Protein AF-00000000669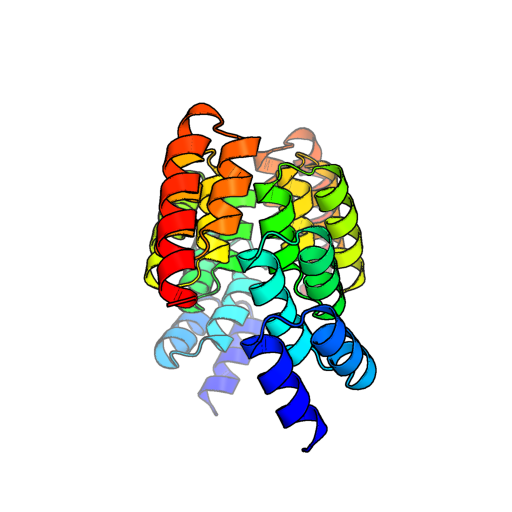86187 (afdb_homodimer)

Foldseek 3Di:
DVLVVQLVVCLVVVVLVSNVVSCVVVLDLVSLCSSLVSCVVVPVLVSNLVSCVSSVVLVVQCVSCVVVVPLVSLQVSLVVCVVVVVLVSNLVSCVVNVVQVVNLVSCVVNVNLVVSLVSCVVPPVVCNVVSVVVVVVVVVVVVD/DVLVVQLVVCLVVVVLVSNVVSCVVVLDLVSLCSSLVSCVVVPVLVSNLVSCVSNVVLVVQCVSCVVVVPLVSLCVSLVVCVVVVVLVSNLVSCVVNVVQVVNLVSCVVNVNLVVSLVSCVVPPVVCNVVSVVVVVVVVVVVVD

pLDDT: mean 92.49, std 7.41, range [50.0, 98.19]

Structure (mmCIF, N/CA/C/O backbone):
data_AF-0000000066986187-model_v1
#
loop_
_entity.id
_entity.type
_entity.pdbx_description
1 polymer 'Os06g0143900 protein'
#
loop_
_atom_site.group_PDB
_atom_site.id
_atom_site.type_symbol
_atom_site.label_atom_id
_atom_site.label_alt_id
_atom_site.label_comp_id
_atom_site.label_asym_id
_atom_site.label_entity_id
_atom_site.label_seq_id
_atom_site.pdbx_PDB_ins_code
_atom_site.Cartn_x
_atom_site.Cartn_y
_atom_site.Cartn_z
_atom_site.occupancy
_atom_site.B_iso_or_equiv
_atom_site.auth_seq_id
_atom_site.auth_comp_id
_atom_site.auth_asym_id
_atom_site.auth_atom_id
_atom_site.pdbx_PDB_model_num
ATOM 1 N N . THR A 1 1 ? -25.062 11.898 17.797 1 77.19 1 THR A N 1
ATOM 2 C CA . THR A 1 1 ? -25.25 11.898 19.25 1 77.19 1 THR A CA 1
ATOM 3 C C . THR A 1 1 ? -24.531 13.094 19.875 1 77.19 1 THR A C 1
ATOM 5 O O . THR A 1 1 ? -23.812 13.82 19.203 1 77.19 1 THR A O 1
ATOM 8 N N . ASP A 1 2 ? -24.875 13.328 21.094 1 87.06 2 ASP A N 1
ATOM 9 C CA . ASP A 1 2 ? -24.188 14.383 21.828 1 87.06 2 ASP A CA 1
ATOM 10 C C . ASP A 1 2 ? -22.672 14.195 21.75 1 87.06 2 ASP A C 1
ATOM 12 O O . ASP A 1 2 ? -21.938 15.156 21.547 1 87.06 2 ASP A O 1
ATOM 16 N N . ALA A 1 3 ? -22.266 12.969 21.812 1 86.69 3 ALA A N 1
ATOM 17 C CA . ALA A 1 3 ? -20.828 12.68 21.766 1 86.69 3 ALA A CA 1
ATOM 18 C C . ALA A 1 3 ? -20.25 13.008 20.391 1 86.69 3 ALA A C 1
ATOM 20 O O . ALA A 1 3 ? -19.125 13.5 20.281 1 86.69 3 ALA A O 1
ATOM 21 N N . ASP A 1 4 ? -20.953 12.734 19.344 1 91.44 4 ASP A N 1
ATOM 22 C CA . ASP A 1 4 ? -20.516 13.047 17.984 1 91.44 4 ASP A CA 1
ATOM 23 C C . ASP A 1 4 ? -20.344 14.547 17.797 1 91.44 4 ASP A C 1
ATOM 25 O O . ASP A 1 4 ? -19.359 14.984 17.172 1 91.44 4 ASP A O 1
ATOM 29 N N . TYR A 1 5 ? -21.359 15.125 18.312 1 92.81 5 TYR A N 1
ATOM 30 C CA . TYR A 1 5 ? -21.297 16.578 18.203 1 92.81 5 TYR A CA 1
ATOM 31 C C . TYR A 1 5 ? -20.125 17.125 19 1 92.81 5 TYR A C 1
ATOM 33 O O . TYR A 1 5 ? -19.406 18 18.516 1 92.81 5 TYR A O 1
ATOM 41 N N . ARG A 1 6 ? -19.953 16.75 20.188 1 94.06 6 ARG A N 1
ATOM 42 C CA . ARG A 1 6 ? -18.844 17.172 21.016 1 94.06 6 ARG A CA 1
ATOM 43 C C . ARG A 1 6 ? -17.5 16.891 20.344 1 94.06 6 ARG A C 1
ATOM 45 O O . ARG A 1 6 ? -16.578 17.688 20.438 1 94.06 6 ARG A O 1
ATOM 52 N N . PHE A 1 7 ? -17.406 15.766 19.688 1 96.56 7 PHE A N 1
ATOM 53 C CA . PHE A 1 7 ? -16.188 15.398 18.969 1 96.56 7 PHE A CA 1
ATOM 54 C C . PHE A 1 7 ? -15.906 16.375 17.844 1 96.56 7 PHE A C 1
ATOM 56 O O . PHE A 1 7 ? -14.789 16.891 17.734 1 96.56 7 PHE A O 1
ATOM 63 N N . ASP A 1 8 ? -16.906 16.578 17.125 1 94.06 8 ASP A N 1
ATOM 64 C CA . ASP A 1 8 ? -16.75 17.453 15.969 1 94.06 8 ASP A CA 1
ATOM 65 C C . ASP A 1 8 ? -16.328 18.859 16.406 1 94.06 8 ASP A C 1
ATOM 67 O O . ASP A 1 8 ? -15.484 19.484 15.766 1 94.06 8 ASP A O 1
ATOM 71 N N . LEU A 1 9 ? -16.969 19.312 17.453 1 93.94 9 LEU A N 1
ATOM 72 C CA . LEU A 1 9 ? -16.641 20.641 18 1 93.94 9 LEU A CA 1
ATOM 73 C C . LEU A 1 9 ? -15.203 20.672 18.5 1 93.94 9 LEU A C 1
ATOM 75 O O . LEU A 1 9 ? -14.477 21.641 18.266 1 93.94 9 LEU A O 1
ATOM 79 N N . ALA A 1 10 ? -14.773 19.688 19.219 1 95.25 10 ALA A N 1
ATOM 80 C CA . ALA A 1 10 ? -13.414 19.609 19.734 1 95.25 10 ALA A CA 1
ATOM 81 C C . ALA A 1 10 ? -12.391 19.625 18.609 1 95.25 10 ALA A C 1
ATOM 83 O O . ALA A 1 10 ? -11.375 20.312 18.688 1 95.25 10 ALA A O 1
ATOM 84 N N . VAL A 1 11 ? -12.648 18.875 17.531 1 93 11 VAL A N 1
ATOM 85 C CA . VAL A 1 11 ? -11.773 18.812 1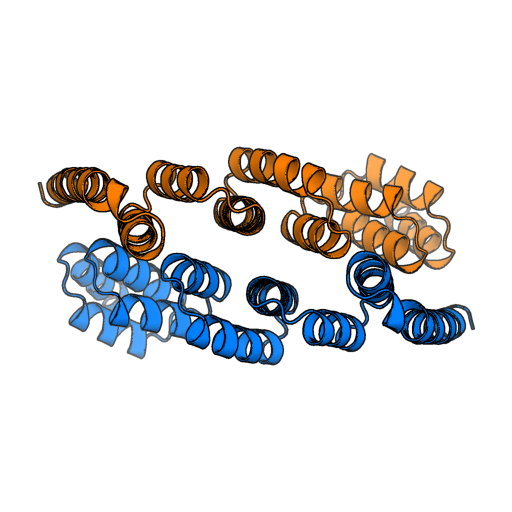6.375 1 93 11 VAL A CA 1
ATOM 86 C C . VAL A 1 11 ? -11.695 20.188 15.703 1 93 11 VAL A C 1
ATOM 88 O O . VAL A 1 11 ? -10.609 20.656 15.367 1 93 11 VAL A O 1
ATOM 91 N N . GLN A 1 12 ? -12.805 20.828 15.602 1 90.88 12 GLN A N 1
ATOM 92 C CA . GLN A 1 12 ? -12.875 22.141 14.961 1 90.88 12 GLN A CA 1
ATOM 93 C C . GLN A 1 12 ? -12.094 23.188 15.758 1 90.88 12 GLN A C 1
ATOM 95 O O . GLN A 1 12 ? -11.477 24.078 15.172 1 90.88 12 GLN A O 1
ATOM 100 N N . LEU A 1 13 ? -12.125 23.109 17.094 1 91.62 13 LEU A N 1
ATOM 101 C CA . LEU A 1 13 ? -11.477 24.078 17.969 1 91.62 13 LEU A CA 1
ATOM 102 C C . LEU A 1 13 ? -10.023 23.688 18.234 1 91.62 13 LEU A C 1
ATOM 104 O O . LEU A 1 13 ? -9.305 24.406 18.922 1 91.62 13 LEU A O 1
ATOM 108 N N . GLY A 1 14 ? -9.625 22.609 17.734 1 90.75 14 GLY A N 1
ATOM 109 C CA . GLY A 1 14 ? -8.25 22.156 17.906 1 90.75 14 GLY A CA 1
ATOM 110 C C . GLY A 1 14 ? -7.977 21.594 19.297 1 90.75 14 GLY A C 1
ATOM 111 O O . GLY A 1 14 ? -6.832 21.609 19.75 1 90.75 14 GLY A O 1
ATOM 112 N N . LYS A 1 15 ? -9.016 21.219 19.969 1 93.94 15 LYS A N 1
ATOM 113 C CA . LYS A 1 15 ? -8.867 20.625 21.281 1 93.94 15 LYS A CA 1
ATOM 114 C C . LYS A 1 15 ? -8.578 19.125 21.172 1 93.94 15 LYS A C 1
ATOM 116 O O . LYS A 1 15 ? -9.453 18.297 21.438 1 93.94 15 LYS A O 1
ATOM 121 N N . LEU A 1 16 ? -7.379 18.734 20.922 1 95.06 16 LEU A N 1
ATOM 122 C CA . LEU A 1 16 ? -6.957 17.391 20.547 1 95.06 16 LEU A CA 1
ATOM 123 C C . LEU A 1 16 ? -7.188 16.406 21.688 1 95.06 16 LEU A C 1
ATOM 125 O O . LEU A 1 16 ? -7.691 15.305 21.469 1 95.06 16 LEU A O 1
ATOM 129 N N . GLU A 1 17 ? -6.895 16.828 22.906 1 95.56 17 GLU A N 1
ATOM 130 C CA . GLU A 1 17 ? -7.027 15.922 24.031 1 95.56 17 GLU A CA 1
ATOM 131 C C . GLU A 1 17 ? -8.492 15.602 24.312 1 95.56 17 GLU A C 1
ATOM 133 O O . GLU A 1 17 ? -8.82 14.469 24.672 1 95.56 17 GLU A O 1
ATOM 138 N N . VAL A 1 18 ? -9.297 16.562 24.188 1 95.75 18 VAL A N 1
ATOM 139 C CA . VAL A 1 18 ? -10.727 16.344 24.375 1 95.75 18 VAL A CA 1
ATOM 140 C C . VAL A 1 18 ? -11.242 15.391 23.297 1 95.75 18 VAL A C 1
ATOM 142 O O . VAL A 1 18 ? -11.977 14.438 23.594 1 95.75 18 VAL A O 1
ATOM 145 N N . ALA A 1 19 ? -10.883 15.641 22.062 1 96.5 19 ALA A N 1
ATOM 146 C CA . ALA A 1 19 ? -11.281 14.781 20.953 1 96.5 19 ALA A CA 1
ATOM 147 C C . ALA A 1 19 ? -10.781 13.359 21.141 1 96.5 19 ALA A C 1
ATOM 149 O O . ALA A 1 19 ? -11.5 12.391 20.875 1 96.5 19 ALA A O 1
ATOM 150 N N . LYS A 1 20 ? -9.555 13.25 21.609 1 96.38 20 LYS A N 1
ATOM 151 C CA . LYS A 1 20 ? -8.969 11.938 21.859 1 96.38 20 LYS A CA 1
ATOM 152 C C . LYS A 1 20 ? -9.781 11.164 22.891 1 96.38 20 LYS A C 1
ATOM 154 O O . LYS A 1 20 ? -10.047 9.969 22.703 1 96.38 20 LYS A O 1
ATOM 159 N N . ALA A 1 21 ? -10.125 11.781 23.953 1 95.88 21 ALA A N 1
ATOM 160 C CA . ALA A 1 21 ? -10.914 11.125 25 1 95.88 21 ALA A CA 1
ATOM 161 C C . ALA A 1 21 ? -12.234 10.602 24.453 1 95.88 21 ALA A C 1
ATOM 163 O O . ALA A 1 21 ? -12.672 9.5 24.797 1 95.88 21 ALA A O 1
ATOM 164 N N . ILE A 1 22 ? -12.867 11.336 23.625 1 95.75 22 ILE A N 1
ATOM 165 C CA . ILE A 1 22 ? -14.133 10.938 23.031 1 95.75 22 ILE A CA 1
ATOM 166 C C . ILE A 1 22 ? -13.914 9.766 22.078 1 95.75 22 ILE A C 1
ATOM 168 O O . ILE A 1 22 ? -14.703 8.812 22.078 1 95.75 22 ILE A O 1
ATOM 172 N N . ALA A 1 23 ? -12.859 9.844 21.234 1 95.56 23 ALA A N 1
ATOM 173 C CA . ALA A 1 23 ? -12.539 8.758 20.312 1 95.56 23 ALA A CA 1
ATOM 174 C C . ALA A 1 23 ? -12.273 7.457 21.062 1 95.56 23 ALA A C 1
ATOM 176 O O . ALA A 1 23 ? -12.711 6.383 20.641 1 95.56 23 ALA A O 1
ATOM 177 N N . MET A 1 24 ? -11.555 7.555 22.156 1 95.25 24 MET A N 1
ATOM 178 C CA . MET A 1 24 ? -11.234 6.398 22.984 1 95.25 24 MET A CA 1
ATOM 179 C C . MET A 1 24 ? -12.5 5.742 23.531 1 95.25 24 MET A C 1
ATOM 181 O O . MET A 1 24 ? -12.625 4.516 23.516 1 95.25 24 MET A O 1
ATOM 185 N N . GLU A 1 25 ? -13.406 6.539 23.922 1 94.19 25 GLU A N 1
ATOM 186 C CA . GLU A 1 25 ? -14.664 6.031 24.453 1 94.19 25 GLU A CA 1
ATOM 187 C C . GLU A 1 25 ? -15.531 5.43 23.359 1 94.19 25 GLU A C 1
ATOM 189 O O . GLU A 1 25 ? -16.203 4.418 23.578 1 94.19 25 GLU A O 1
ATOM 194 N N . ALA A 1 26 ? -15.531 6.066 22.266 1 93.5 26 ALA A N 1
ATOM 195 C CA . ALA A 1 26 ? -16.391 5.652 21.172 1 93.5 26 ALA A CA 1
ATOM 196 C C . ALA A 1 26 ? -15.828 4.418 20.469 1 93.5 26 ALA A C 1
ATOM 198 O O . ALA A 1 26 ? -16.547 3.729 19.734 1 93.5 26 ALA A O 1
ATOM 199 N N . GLN A 1 27 ? -14.586 4.176 20.641 1 91.06 27 GLN A N 1
ATOM 200 C CA . GLN A 1 27 ? -13.891 3.1 19.953 1 91.06 27 GLN A CA 1
ATOM 201 C C . GLN A 1 27 ? -14.195 3.125 18.453 1 91.06 27 GLN A C 1
ATOM 203 O O . GLN A 1 27 ? -14.523 2.094 17.859 1 91.06 27 GLN A O 1
ATOM 208 N N . SER A 1 28 ? -14.266 4.289 17.875 1 92.19 28 SER A N 1
ATOM 209 C CA . SER A 1 28 ? -14.617 4.508 16.484 1 92.19 28 SER A CA 1
ATOM 210 C C . SER A 1 28 ? -13.375 4.684 15.625 1 92.19 28 SER A C 1
ATOM 212 O O . SER A 1 28 ? -12.602 5.629 15.82 1 92.19 28 SER A O 1
ATOM 214 N N . GLU A 1 29 ? -13.164 3.885 14.688 1 93.06 29 GLU A N 1
ATOM 215 C CA . GLU A 1 29 ? -12.039 4.004 13.766 1 93.06 29 GLU A CA 1
ATOM 216 C C . GLU A 1 29 ? -12.102 5.309 12.984 1 93.06 29 GLU A C 1
ATOM 218 O O . GLU A 1 29 ? -11.078 5.941 12.727 1 93.06 29 GLU A O 1
ATOM 223 N N . SER A 1 30 ? -13.328 5.664 12.672 1 93.88 30 SER A N 1
ATOM 224 C CA . SER A 1 30 ? -13.508 6.887 11.891 1 93.88 30 SER A CA 1
ATOM 225 C C . SER A 1 30 ? -13.07 8.109 12.688 1 93.88 30 SER A C 1
ATOM 227 O O . SER A 1 30 ? -12.453 9.023 12.133 1 93.88 30 SER A O 1
ATOM 229 N N . LYS A 1 31 ? -13.398 8.211 13.922 1 95.62 31 LYS A N 1
ATOM 230 C CA . LYS A 1 31 ? -13 9.344 14.758 1 95.62 31 LYS A CA 1
ATOM 231 C C . LYS A 1 31 ? -11.492 9.383 14.945 1 95.62 31 LYS A C 1
ATOM 233 O O . LYS A 1 31 ? -10.883 10.461 14.922 1 95.62 31 LYS A O 1
ATOM 238 N N . TRP A 1 32 ? -10.93 8.234 15.055 1 96.38 32 TRP A N 1
ATOM 239 C CA . TRP A 1 32 ? -9.477 8.156 15.18 1 96.38 32 TRP A CA 1
ATOM 240 C C . TRP A 1 32 ? -8.797 8.648 13.906 1 96.38 32 TRP A C 1
ATOM 242 O O . TRP A 1 32 ? -7.762 9.32 13.969 1 96.38 32 TRP A O 1
ATOM 252 N N . LYS A 1 33 ? -9.375 8.336 12.836 1 94.25 33 LYS A N 1
ATOM 253 C CA . LYS A 1 33 ? -8.836 8.797 11.562 1 94.25 33 LYS A CA 1
ATOM 254 C C . LYS A 1 33 ? -8.883 10.32 11.469 1 94.25 33 LYS A C 1
ATOM 256 O O . LYS A 1 33 ? -7.891 10.953 11.102 1 94.25 33 LYS A O 1
ATOM 261 N N . GLN A 1 34 ? -10.008 10.852 11.781 1 94 34 GLN A N 1
ATOM 262 C CA . GLN A 1 34 ? -10.18 12.297 11.742 1 94 34 GLN A CA 1
ATOM 263 C C . GLN A 1 34 ? -9.211 12.992 12.703 1 94 34 GLN A C 1
ATOM 265 O O . GLN A 1 34 ? -8.578 13.984 12.344 1 94 34 GLN A O 1
ATOM 270 N N . LEU A 1 35 ? -9.125 12.484 13.875 1 95.94 35 LEU A N 1
ATOM 271 C CA . LEU A 1 35 ? -8.203 13.023 14.875 1 95.94 35 LEU A CA 1
ATOM 272 C C . LEU A 1 35 ? -6.762 12.938 14.391 1 95.94 35 LEU A C 1
ATOM 274 O O . LEU A 1 35 ? -5.973 13.859 14.609 1 95.94 35 LEU A O 1
ATOM 278 N N . GLY A 1 36 ? -6.43 11.859 13.781 1 95.31 36 GLY A N 1
ATOM 279 C CA . GLY A 1 36 ? -5.09 11.672 13.25 1 95.31 36 GLY A CA 1
ATOM 280 C C . GLY A 1 36 ? -4.719 12.703 12.195 1 95.31 36 GLY A C 1
ATOM 281 O O . GLY A 1 36 ? -3.6 13.227 12.203 1 95.31 36 GLY A O 1
ATOM 282 N N . GLU A 1 37 ? -5.66 12.938 11.336 1 91.12 37 GLU A N 1
ATOM 283 C CA . GLU A 1 37 ? -5.434 13.953 10.312 1 91.12 37 GLU A CA 1
ATOM 284 C C . GLU A 1 37 ? -5.172 15.32 10.945 1 91.12 37 GLU A C 1
ATOM 286 O O . GLU A 1 37 ? -4.262 16.031 10.523 1 91.12 37 GLU A O 1
ATOM 291 N N . LEU A 1 38 ? -5.945 15.68 11.938 1 91.19 38 LEU A N 1
ATOM 292 C CA . LEU A 1 38 ? -5.766 16.953 12.633 1 91.19 38 LEU A CA 1
ATOM 293 C C . LEU A 1 38 ? -4.426 16.984 13.359 1 91.19 38 LEU A C 1
ATOM 295 O O . LEU A 1 38 ? -3.721 18 13.32 1 91.19 38 LEU A O 1
ATOM 299 N N . ALA A 1 39 ? -4.152 15.914 14.023 1 94.88 39 ALA A N 1
ATOM 300 C CA . ALA A 1 39 ? -2.879 15.82 14.734 1 94.88 39 ALA A CA 1
ATOM 301 C C . ALA A 1 39 ? -1.704 16 13.781 1 94.88 39 ALA A C 1
ATOM 303 O O . ALA A 1 39 ? -0.762 16.75 14.086 1 94.88 39 ALA A O 1
ATOM 304 N N . MET A 1 40 ? -1.778 15.414 12.641 1 91.62 40 MET A N 1
ATOM 305 C CA . MET A 1 40 ? -0.737 15.555 11.625 1 91.62 40 MET A CA 1
ATOM 306 C C . MET A 1 40 ? -0.635 17 11.156 1 91.62 40 MET A C 1
ATOM 308 O O . MET A 1 40 ? 0.466 17.547 11.031 1 91.62 40 MET A O 1
ATOM 312 N N . SER A 1 41 ? -1.763 17.594 10.93 1 87.62 41 SER A N 1
ATOM 313 C CA . SER A 1 41 ? -1.799 18.953 10.406 1 87.62 41 SER A CA 1
ATOM 314 C C . SER A 1 41 ? -1.242 19.953 11.414 1 87.62 41 SER A C 1
ATOM 316 O O . SER A 1 41 ? -0.733 21.016 11.031 1 87.62 41 SER A O 1
ATOM 318 N N . THR A 1 42 ? -1.294 19.641 12.664 1 86.75 42 THR A N 1
ATOM 319 C CA . THR A 1 42 ? -0.829 20.562 13.703 1 86.75 42 THR A CA 1
ATOM 320 C C . THR A 1 42 ? 0.561 20.156 14.195 1 86.75 42 THR A C 1
ATOM 322 O O . THR A 1 42 ? 1.066 20.719 15.172 1 86.75 42 THR A O 1
ATOM 325 N N . GLY A 1 43 ? 1.077 19.109 13.57 1 85.94 43 GLY A N 1
ATOM 326 C CA . GLY A 1 43 ? 2.455 18.734 13.852 1 85.94 43 GLY A CA 1
ATOM 327 C C . GLY A 1 43 ? 2.598 17.875 15.086 1 85.94 43 GLY A C 1
ATOM 328 O O . GLY A 1 43 ? 3.705 17.703 15.602 1 85.94 43 GLY A O 1
ATOM 329 N N . LYS A 1 44 ? 1.524 17.406 15.594 1 92.69 44 LYS A N 1
ATOM 330 C CA . LYS A 1 44 ? 1.572 16.516 16.75 1 92.69 44 LYS A CA 1
ATOM 331 C C . LYS A 1 44 ? 1.806 15.07 16.312 1 92.69 44 LYS A C 1
ATOM 333 O O . LYS A 1 44 ? 0.881 14.25 16.328 1 92.69 44 LYS A O 1
ATOM 338 N N . LEU A 1 45 ? 3.008 14.719 16.125 1 93.19 45 LEU A N 1
ATOM 339 C CA . LEU A 1 45 ? 3.398 13.469 15.477 1 93.19 45 LEU A CA 1
ATOM 340 C C . LEU A 1 45 ? 3.066 12.273 16.359 1 93.19 45 LEU A C 1
ATOM 342 O O . LEU A 1 45 ? 2.551 11.266 15.883 1 93.19 45 LEU A O 1
ATOM 346 N N . ASP A 1 46 ? 3.396 12.375 17.609 1 95.12 46 ASP A N 1
ATOM 347 C CA . ASP A 1 46 ? 3.117 11.281 18.531 1 95.12 46 ASP A CA 1
ATOM 348 C C . ASP A 1 46 ? 1.626 10.953 18.562 1 95.12 46 ASP A C 1
ATOM 350 O O . ASP A 1 46 ? 1.239 9.789 18.516 1 95.12 46 ASP A O 1
ATOM 354 N N . MET A 1 47 ? 0.846 11.961 18.625 1 95.94 47 MET A N 1
ATOM 355 C CA . MET A 1 47 ? -0.601 11.766 18.625 1 95.94 47 MET A CA 1
ATOM 356 C C . MET A 1 47 ? -1.076 11.219 17.281 1 95.94 47 MET A C 1
ATOM 358 O O . MET A 1 47 ? -1.951 10.352 17.234 1 95.94 47 MET A O 1
ATOM 362 N N . ALA A 1 48 ? -0.56 11.742 16.203 1 96.44 48 ALA A N 1
ATOM 363 C CA . ALA A 1 48 ? -0.914 11.258 14.867 1 96.44 48 ALA A CA 1
ATOM 364 C C . ALA A 1 48 ? -0.634 9.766 14.742 1 96.44 48 ALA A C 1
ATOM 366 O O . ALA A 1 48 ? -1.48 9.008 14.258 1 96.44 48 ALA A O 1
ATOM 367 N N . GLU A 1 49 ? 0.538 9.359 15.148 1 96.69 49 GLU A N 1
ATOM 368 C CA . GLU A 1 49 ? 0.898 7.945 15.117 1 96.69 49 GLU A CA 1
ATOM 369 C C . GLU A 1 49 ? -0.081 7.105 15.938 1 96.69 49 GLU A C 1
ATOM 371 O O . GLU A 1 49 ? -0.555 6.066 15.469 1 96.69 49 GLU A O 1
ATOM 376 N N . GLU A 1 50 ? -0.385 7.52 17.109 1 96.62 50 GLU A N 1
ATOM 377 C CA . GLU A 1 50 ? -1.341 6.828 17.969 1 96.62 50 GLU A CA 1
ATOM 378 C C . GLU A 1 50 ? -2.701 6.699 17.297 1 96.62 50 GLU A C 1
ATOM 380 O O . GLU A 1 50 ? -3.34 5.645 17.375 1 96.62 50 GLU A O 1
ATOM 385 N N . CYS A 1 51 ? -3.135 7.762 16.734 1 97.38 51 CYS A N 1
ATOM 386 C CA . CYS A 1 51 ? -4.422 7.766 16.047 1 97.38 51 CYS A CA 1
ATOM 387 C C . CYS A 1 51 ? -4.43 6.758 14.898 1 97.38 51 CYS A C 1
ATOM 389 O O . CYS A 1 51 ? -5.41 6.035 14.711 1 97.38 51 CYS A O 1
ATOM 391 N N . LEU A 1 52 ? -3.318 6.688 14.125 1 96.19 52 LEU A N 1
ATOM 392 C CA . LEU A 1 52 ? -3.238 5.746 13.016 1 96.19 52 LEU A CA 1
ATOM 393 C C . LEU A 1 52 ? -3.271 4.309 13.516 1 96.19 52 LEU A C 1
ATOM 395 O O . LEU A 1 52 ? -3.928 3.451 12.914 1 96.19 52 LEU A O 1
ATOM 399 N N . VAL A 1 53 ? -2.592 4.047 14.594 1 95.44 53 VAL A N 1
ATOM 400 C CA . VAL A 1 53 ? -2.58 2.719 15.203 1 95.44 53 VAL A CA 1
ATOM 401 C C . VAL A 1 53 ? -3.994 2.332 15.625 1 95.44 53 VAL A C 1
ATOM 403 O O . VAL A 1 53 ? -4.473 1.242 15.297 1 95.44 53 VAL A O 1
ATOM 406 N N . GLN A 1 54 ? -4.727 3.205 16.297 1 95.38 54 GLN A N 1
ATOM 407 C CA . GLN A 1 54 ? -6.066 2.93 16.797 1 95.38 54 GLN A CA 1
ATOM 408 C C . GLN A 1 54 ? -7.066 2.801 15.641 1 95.38 54 GLN A C 1
ATOM 410 O O . GLN A 1 54 ? -8.031 2.035 15.734 1 95.38 54 GLN A O 1
ATOM 415 N N . ALA A 1 55 ? -6.77 3.5 14.602 1 95.25 55 ALA A N 1
ATOM 416 C CA . ALA A 1 55 ? -7.633 3.447 13.43 1 95.25 55 ALA A CA 1
ATOM 417 C C . ALA A 1 55 ? -7.297 2.244 12.555 1 95.25 55 ALA A C 1
ATOM 419 O O . ALA A 1 55 ? -7.906 2.041 11.5 1 95.25 55 ALA A O 1
ATOM 420 N N . LYS A 1 56 ? -6.223 1.493 12.82 1 93.56 56 LYS A N 1
ATOM 421 C CA . LYS A 1 56 ? -5.734 0.347 12.055 1 93.56 56 LYS A CA 1
ATOM 422 C C . LYS A 1 56 ? -5.406 0.744 10.617 1 93.56 56 LYS A C 1
ATOM 424 O O . LYS A 1 56 ? -5.652 -0.025 9.688 1 93.56 56 LYS A O 1
ATOM 429 N N . ASP A 1 57 ? -5 1.913 10.5 1 93.88 57 ASP A N 1
ATOM 430 C CA . ASP A 1 57 ? -4.59 2.398 9.18 1 93.88 57 ASP A CA 1
ATOM 431 C C . ASP A 1 57 ? -3.129 2.057 8.898 1 93.88 57 ASP A C 1
ATOM 433 O O . ASP A 1 57 ? -2.262 2.932 8.945 1 93.88 57 ASP A O 1
ATOM 437 N N . LEU A 1 58 ? -2.885 0.898 8.469 1 95.25 58 LEU A N 1
ATOM 438 C CA . LEU A 1 58 ? -1.531 0.387 8.281 1 95.25 58 LEU A CA 1
ATOM 439 C C . LEU A 1 58 ? -0.845 1.081 7.109 1 95.25 58 LEU A C 1
ATOM 441 O O . LEU A 1 58 ? 0.362 1.327 7.148 1 95.25 58 LEU A O 1
ATOM 445 N N . SER A 1 59 ? -1.628 1.383 6.121 1 93.25 59 SER A N 1
ATOM 446 C CA . SER A 1 59 ? -1.062 2.109 4.992 1 93.25 59 SER A CA 1
ATOM 447 C C . SER A 1 59 ? -0.617 3.51 5.402 1 93.25 59 SER A C 1
ATOM 449 O O . SER A 1 59 ? 0.429 3.99 4.961 1 93.25 59 SER A O 1
ATOM 451 N N . GLY A 1 60 ? -1.451 4.133 6.219 1 93.12 60 GLY A N 1
ATOM 452 C CA . GLY A 1 60 ? -1.082 5.434 6.758 1 93.12 60 GLY A CA 1
ATOM 453 C C . GLY A 1 60 ? 0.18 5.395 7.598 1 93.12 60 GLY A C 1
ATOM 454 O O . GLY A 1 60 ? 1.021 6.293 7.504 1 93.12 60 GLY A O 1
ATOM 455 N N . LEU A 1 61 ? 0.287 4.398 8.406 1 96.19 61 LEU A N 1
ATOM 456 C CA . LEU A 1 61 ? 1.48 4.219 9.227 1 96.19 61 LEU A CA 1
ATOM 457 C C . LEU A 1 61 ? 2.717 4.027 8.352 1 96.19 61 LEU A C 1
ATOM 459 O O . LEU A 1 61 ? 3.775 4.594 8.633 1 96.19 61 LEU A O 1
ATOM 463 N N . LEU A 1 62 ? 2.555 3.232 7.324 1 95.94 62 LEU A N 1
ATOM 464 C CA . LEU A 1 62 ? 3.678 3.018 6.418 1 95.94 62 LEU A CA 1
ATOM 465 C C . LEU A 1 62 ? 4.133 4.332 5.793 1 95.94 62 LEU A C 1
ATOM 467 O O . LEU A 1 62 ? 5.328 4.617 5.738 1 95.94 62 LEU A O 1
ATOM 471 N N . LEU A 1 63 ? 3.131 5.137 5.418 1 93.69 63 LEU A N 1
ATOM 472 C CA . LEU A 1 63 ? 3.453 6.445 4.855 1 93.69 63 LEU A CA 1
ATOM 473 C C . LEU A 1 63 ? 4.184 7.309 5.879 1 93.69 63 LEU A C 1
ATOM 475 O O . LEU A 1 63 ? 5.191 7.941 5.559 1 93.69 63 LEU A O 1
ATOM 479 N N . LEU A 1 64 ? 3.771 7.328 7.059 1 94.56 64 LEU A N 1
ATOM 480 C CA . LEU A 1 64 ? 4.363 8.133 8.125 1 94.56 64 LEU A CA 1
ATOM 481 C C . LEU A 1 64 ? 5.797 7.695 8.406 1 94.56 64 LEU A C 1
ATOM 483 O O . LEU A 1 64 ? 6.715 8.516 8.375 1 94.56 64 LEU A O 1
ATOM 487 N N . TYR A 1 65 ? 5.973 6.457 8.594 1 96.75 65 TYR A N 1
ATOM 488 C CA . TYR A 1 65 ? 7.293 5.953 8.945 1 96.75 65 TYR A CA 1
ATOM 489 C C . TYR A 1 65 ? 8.273 6.133 7.789 1 96.75 65 TYR A C 1
ATOM 491 O O . TYR A 1 65 ? 9.445 6.449 8 1 96.75 65 TYR A O 1
ATOM 499 N N . SER A 1 66 ? 7.781 5.863 6.617 1 95.25 66 SER A N 1
ATOM 500 C CA . SER A 1 66 ? 8.641 6.039 5.449 1 95.25 66 SER A CA 1
ATOM 501 C C . SER A 1 66 ? 9.039 7.5 5.273 1 95.25 66 SER A C 1
ATOM 503 O O . SER A 1 66 ? 10.188 7.797 4.934 1 95.25 66 SER A O 1
ATOM 505 N N . SER A 1 67 ? 8.102 8.398 5.551 1 93.38 67 SER A N 1
ATOM 506 C CA . SER A 1 67 ? 8.383 9.82 5.449 1 93.38 67 SER A CA 1
ATOM 507 C C . SER A 1 67 ? 9.406 10.258 6.492 1 93.38 67 SER A C 1
ATOM 509 O O . SER A 1 67 ? 10.227 11.141 6.23 1 93.38 67 SER A O 1
ATOM 511 N N . LEU A 1 68 ? 9.453 9.609 7.59 1 94.19 68 LEU A N 1
ATOM 512 C CA . LEU A 1 68 ? 10.336 9.961 8.695 1 94.19 68 LEU A CA 1
ATOM 513 C C . LEU A 1 68 ? 11.664 9.227 8.594 1 94.19 68 LEU A C 1
ATOM 515 O O . LEU A 1 68 ? 12.602 9.523 9.336 1 94.19 68 LEU A O 1
ATOM 519 N N . GLY A 1 69 ? 11.68 8.273 7.691 1 94.94 69 GLY A N 1
ATOM 520 C CA . GLY A 1 69 ? 12.859 7.414 7.668 1 94.94 69 GLY A CA 1
ATOM 521 C C . GLY A 1 69 ? 13 6.562 8.914 1 94.94 69 GLY A C 1
ATOM 522 O O . GLY A 1 69 ? 14.109 6.312 9.375 1 94.94 69 GLY A O 1
ATOM 523 N N . ASP A 1 70 ? 11.93 6.238 9.516 1 96.62 70 ASP A N 1
ATOM 524 C CA . ASP A 1 70 ? 11.906 5.48 10.766 1 96.62 70 ASP A CA 1
ATOM 525 C C . ASP A 1 70 ? 11.953 3.979 10.5 1 96.62 70 ASP A C 1
ATOM 527 O O . ASP A 1 70 ? 10.914 3.309 10.508 1 96.62 70 ASP A O 1
ATOM 531 N N . ALA A 1 71 ? 13.086 3.375 10.391 1 96.81 71 ALA A N 1
ATOM 532 C CA . ALA A 1 71 ? 13.281 1.963 10.078 1 96.81 71 ALA A CA 1
ATOM 533 C C . ALA A 1 71 ? 12.695 1.071 11.172 1 96.81 71 ALA A C 1
ATOM 535 O O . ALA A 1 71 ? 12.117 0.022 10.875 1 96.81 71 ALA A O 1
ATOM 536 N N . GLU A 1 72 ? 12.906 1.446 12.359 1 97.81 72 GLU A N 1
ATOM 537 C CA . GLU A 1 72 ? 12.359 0.67 13.469 1 97.81 72 GLU A CA 1
ATOM 538 C C . GLU A 1 72 ? 10.836 0.613 13.406 1 97.81 72 GLU A C 1
ATOM 540 O O . GLU A 1 72 ? 10.242 -0.443 13.633 1 97.81 72 GLU A O 1
ATOM 545 N N . GLY A 1 73 ? 10.195 1.758 13.148 1 97.56 73 GLY A N 1
ATOM 546 C CA . GLY A 1 73 ? 8.758 1.796 12.977 1 97.56 73 GLY A CA 1
ATOM 547 C C . GLY A 1 73 ? 8.266 0.91 11.844 1 97.56 73 GLY A C 1
ATOM 548 O O . GLY A 1 73 ? 7.262 0.205 11.992 1 97.56 73 GLY A O 1
ATOM 549 N N . ILE A 1 74 ? 8.984 0.919 10.789 1 97.88 74 ILE A N 1
ATOM 550 C CA . ILE A 1 74 ? 8.625 0.105 9.633 1 97.88 74 ILE A CA 1
ATOM 551 C C . ILE A 1 74 ? 8.734 -1.376 9.984 1 97.88 74 ILE A C 1
ATOM 553 O O . ILE A 1 74 ? 7.887 -2.182 9.602 1 97.88 74 ILE A O 1
ATOM 557 N N . GLU A 1 75 ? 9.742 -1.685 10.672 1 98.19 75 GLU A N 1
ATOM 558 C CA . GLU A 1 75 ? 9.922 -3.072 11.086 1 98.19 75 GLU A CA 1
ATOM 559 C C . GLU A 1 75 ? 8.781 -3.535 11.984 1 98.19 75 GLU A C 1
ATOM 561 O O . GLU A 1 75 ? 8.242 -4.629 11.805 1 98.19 75 GLU A O 1
ATOM 566 N N . LYS A 1 76 ? 8.445 -2.77 12.938 1 97.75 76 LYS A N 1
ATOM 567 C CA . LYS A 1 76 ? 7.32 -3.078 13.812 1 97.75 76 LYS A CA 1
ATOM 568 C C . LYS A 1 76 ? 6.023 -3.205 13.016 1 97.75 76 LYS A C 1
ATOM 570 O O . LYS A 1 76 ? 5.219 -4.102 13.266 1 97.75 76 LYS A O 1
ATOM 575 N N . LEU A 1 77 ? 5.848 -2.314 12.125 1 98.06 77 LEU A N 1
ATOM 576 C CA . LEU A 1 77 ? 4.656 -2.32 11.273 1 98.06 77 LEU A CA 1
ATOM 577 C C . LEU A 1 77 ? 4.578 -3.604 10.461 1 98.06 77 LEU A C 1
ATOM 579 O O . LEU A 1 77 ? 3.49 -4.148 10.25 1 98.06 77 LEU A O 1
ATOM 583 N N . ALA A 1 78 ? 5.707 -4.062 9.938 1 98.06 78 ALA A N 1
ATOM 584 C CA . ALA A 1 78 ? 5.742 -5.312 9.188 1 98.06 78 ALA A CA 1
ATOM 585 C C . ALA A 1 78 ? 5.164 -6.461 10 1 98.06 78 ALA A C 1
ATOM 587 O O . ALA A 1 78 ? 4.34 -7.234 9.508 1 98.06 78 ALA A O 1
ATOM 588 N N . SER A 1 79 ? 5.562 -6.547 11.203 1 97.56 79 SER A N 1
ATOM 589 C CA . SER A 1 79 ? 5.09 -7.594 12.102 1 97.56 79 SER A CA 1
ATOM 590 C C . SER A 1 79 ? 3.594 -7.461 12.367 1 97.56 79 SER A C 1
ATOM 592 O O . SER A 1 79 ? 2.859 -8.445 12.32 1 97.56 79 SER A O 1
ATOM 594 N N . 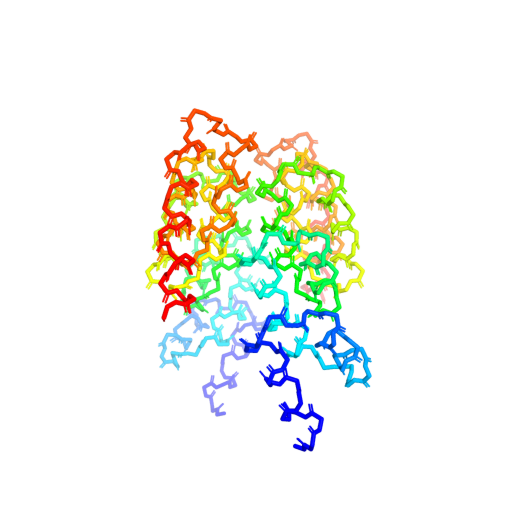GLN A 1 80 ? 3.186 -6.266 12.648 1 96.69 80 GLN A N 1
ATOM 595 C CA . GLN A 1 80 ? 1.772 -6.008 12.898 1 96.69 80 GLN A CA 1
ATOM 596 C C . GLN A 1 80 ? 0.927 -6.359 11.68 1 96.69 80 GLN A C 1
ATOM 598 O O . GLN A 1 80 ? -0.144 -6.957 11.812 1 96.69 80 GLN A O 1
ATOM 603 N N . ALA A 1 81 ? 1.394 -5.902 10.523 1 97.5 81 ALA A N 1
ATOM 604 C CA . ALA A 1 81 ? 0.675 -6.176 9.281 1 97.5 81 ALA A CA 1
ATOM 605 C C . ALA A 1 81 ? 0.534 -7.676 9.047 1 97.5 81 ALA A C 1
ATOM 607 O O . ALA A 1 81 ? -0.537 -8.156 8.664 1 97.5 81 ALA A O 1
ATOM 608 N N . LYS A 1 82 ? 1.555 -8.406 9.289 1 95.94 82 LYS A N 1
ATOM 609 C CA . LYS A 1 82 ? 1.516 -9.859 9.164 1 95.94 82 LYS A CA 1
ATOM 610 C C . LYS A 1 82 ? 0.48 -10.461 10.109 1 95.94 82 LYS A C 1
ATOM 612 O O . LYS A 1 82 ? -0.297 -11.336 9.711 1 95.94 82 LYS A O 1
ATOM 617 N N . GLU A 1 83 ? 0.499 -10.023 11.273 1 94.5 83 GLU A N 1
ATOM 618 C CA . GLU A 1 83 ? -0.418 -10.516 12.289 1 94.5 83 GLU A CA 1
ATOM 619 C C . GLU A 1 83 ? -1.87 -10.266 11.898 1 94.5 83 GLU A C 1
ATOM 621 O O . GLU A 1 83 ? -2.752 -11.07 12.211 1 94.5 83 GLU A O 1
ATOM 626 N N . HIS A 1 84 ? -2.137 -9.227 11.195 1 93.62 84 HIS A N 1
ATOM 627 C CA . HIS A 1 84 ? -3.496 -8.852 10.82 1 93.62 84 HIS A CA 1
ATOM 628 C C . HIS A 1 84 ? -3.836 -9.359 9.422 1 93.62 84 HIS A C 1
ATOM 630 O O . HIS A 1 84 ? -4.879 -9.008 8.867 1 93.62 84 HIS A O 1
ATOM 636 N N . GLY A 1 85 ? -2.898 -10.055 8.828 1 93.62 85 GLY A N 1
ATOM 637 C CA . GLY A 1 85 ? -3.143 -10.648 7.523 1 93.62 85 GLY A CA 1
ATOM 638 C C . GLY A 1 85 ? -3.02 -9.656 6.383 1 93.62 85 GLY A C 1
ATOM 639 O O . GLY A 1 85 ? -3.457 -9.93 5.262 1 93.62 85 GLY A O 1
ATOM 640 N N . LYS A 1 86 ? -2.539 -8.469 6.691 1 95.19 86 LYS A N 1
ATOM 641 C CA . LYS A 1 86 ? -2.281 -7.492 5.637 1 95.19 86 LYS A CA 1
ATOM 642 C C . LYS A 1 86 ? -0.928 -7.734 4.977 1 95.19 86 LYS A C 1
ATOM 644 O O . LYS A 1 86 ? 0.002 -6.941 5.145 1 95.19 86 LYS A O 1
ATOM 649 N N . ASN A 1 87 ? -0.857 -8.719 4.156 1 95.12 87 ASN A N 1
ATOM 650 C CA . ASN A 1 87 ? 0.397 -9.227 3.607 1 95.12 87 ASN A CA 1
ATOM 651 C C . ASN A 1 87 ? 1.008 -8.25 2.611 1 95.12 87 ASN A C 1
ATOM 653 O O . ASN A 1 87 ? 2.23 -8.141 2.508 1 95.12 87 ASN A O 1
ATOM 657 N N . ASN A 1 88 ? 0.164 -7.59 1.92 1 92.88 88 ASN A N 1
ATOM 658 C CA . ASN A 1 88 ? 0.684 -6.613 0.969 1 92.88 88 ASN A CA 1
ATOM 659 C C . ASN A 1 88 ? 1.464 -5.504 1.673 1 92.88 88 ASN A C 1
ATOM 661 O O . ASN A 1 88 ? 2.537 -5.109 1.215 1 92.88 88 ASN A O 1
ATOM 665 N N . VAL A 1 89 ? 0.954 -5.027 2.811 1 96.19 89 VAL A N 1
ATOM 666 C CA . VAL A 1 89 ? 1.627 -3.986 3.582 1 96.19 89 VAL A CA 1
ATOM 667 C C . VAL A 1 89 ? 2.902 -4.551 4.203 1 96.19 89 VAL A C 1
ATOM 669 O O . VAL A 1 89 ? 3.953 -3.904 4.168 1 96.19 89 VAL A O 1
ATOM 672 N N . ALA A 1 90 ? 2.773 -5.75 4.77 1 97.88 90 ALA A N 1
ATOM 673 C CA . ALA A 1 90 ? 3.951 -6.398 5.34 1 97.88 90 ALA A CA 1
ATOM 674 C C . ALA A 1 90 ? 5.055 -6.539 4.297 1 97.88 90 ALA A C 1
ATOM 676 O O . ALA A 1 90 ? 6.223 -6.25 4.578 1 97.88 90 ALA A O 1
ATOM 677 N N . PHE A 1 91 ? 4.695 -6.953 3.117 1 98.06 91 PHE A N 1
ATOM 678 C CA . PHE A 1 91 ? 5.641 -7.102 2.018 1 98.06 91 PHE A CA 1
ATOM 679 C C . PHE A 1 91 ? 6.359 -5.785 1.739 1 98.06 91 PHE A C 1
ATOM 681 O O . PHE A 1 91 ? 7.59 -5.746 1.667 1 98.06 91 PHE A O 1
ATOM 688 N N . LEU A 1 92 ? 5.598 -4.77 1.624 1 96.38 92 LEU A N 1
ATOM 689 C CA . LEU A 1 92 ? 6.172 -3.475 1.278 1 96.38 92 LEU A CA 1
ATOM 690 C C . LEU A 1 92 ? 7.113 -2.988 2.375 1 96.38 92 LEU A C 1
ATOM 692 O O . LEU A 1 92 ? 8.172 -2.42 2.086 1 96.38 92 LEU A O 1
ATOM 696 N N . CYS A 1 93 ? 6.742 -3.174 3.605 1 97.81 93 CYS A N 1
ATOM 697 C CA . CYS A 1 93 ? 7.617 -2.82 4.719 1 97.81 93 CYS A CA 1
ATOM 698 C C . CYS A 1 93 ? 8.953 -3.547 4.617 1 97.81 93 CYS A C 1
ATOM 700 O O . CYS A 1 93 ? 10.008 -2.918 4.656 1 97.81 93 CYS A O 1
ATOM 702 N N . LEU A 1 94 ? 8.891 -4.848 4.453 1 98.06 94 LEU A N 1
ATOM 703 C CA . LEU A 1 94 ? 10.102 -5.664 4.387 1 98.06 94 LEU A CA 1
ATOM 704 C C . LEU A 1 94 ? 10.938 -5.293 3.174 1 98.06 94 LEU A C 1
ATOM 706 O O . LEU A 1 94 ? 12.164 -5.215 3.264 1 98.06 94 LEU A O 1
ATOM 710 N N . PHE A 1 95 ? 10.289 -5.086 2.08 1 97.12 95 PHE A N 1
ATOM 711 C CA . PHE A 1 95 ? 10.961 -4.703 0.846 1 97.12 95 PHE A CA 1
ATOM 712 C C . PHE A 1 95 ? 11.695 -3.381 1.021 1 97.12 95 PHE A C 1
ATOM 714 O O . PHE A 1 95 ? 12.852 -3.246 0.607 1 97.12 95 PHE A O 1
ATOM 721 N N . MET A 1 96 ? 11.07 -2.428 1.709 1 95 96 MET A N 1
ATOM 722 C CA . MET A 1 96 ? 11.672 -1.121 1.941 1 95 96 MET A CA 1
ATOM 723 C C . MET A 1 96 ? 12.906 -1.243 2.834 1 95 96 MET A C 1
ATOM 725 O O . MET A 1 96 ? 13.859 -0.475 2.691 1 95 96 MET A O 1
ATOM 729 N N . LEU A 1 97 ? 12.898 -2.178 3.689 1 96.69 97 LEU A N 1
ATOM 730 C CA . LEU A 1 97 ? 14.008 -2.393 4.613 1 96.69 97 LEU A CA 1
ATOM 731 C C . LEU A 1 97 ? 15.102 -3.227 3.961 1 96.69 97 LEU A C 1
ATOM 733 O O . LEU A 1 97 ? 16.156 -3.441 4.555 1 96.69 97 LEU A O 1
ATOM 737 N N . GLY A 1 98 ? 14.828 -3.801 2.789 1 95.88 98 GLY A N 1
ATOM 738 C CA . GLY A 1 98 ? 15.805 -4.613 2.082 1 95.88 98 GLY A CA 1
ATOM 739 C C . GLY A 1 98 ? 15.859 -6.047 2.58 1 95.88 98 GLY A C 1
ATOM 740 O O . GLY A 1 98 ? 16.828 -6.762 2.324 1 95.88 98 GLY A O 1
ATOM 741 N N . LYS A 1 99 ? 14.875 -6.402 3.289 1 97.38 99 LYS A N 1
ATOM 742 C CA . LYS A 1 99 ? 14.82 -7.766 3.807 1 97.38 99 LYS A CA 1
ATOM 743 C C . LYS A 1 99 ? 14.203 -8.719 2.785 1 97.38 99 LYS A C 1
ATOM 745 O O . LYS A 1 99 ? 13.102 -9.227 2.994 1 97.38 99 LYS A O 1
ATOM 750 N N . LEU A 1 100 ? 14.938 -9.062 1.814 1 96.81 100 LEU A N 1
ATOM 751 C CA . LEU A 1 100 ? 14.461 -9.773 0.635 1 96.81 100 LEU A CA 1
ATOM 752 C C . LEU A 1 100 ? 14.109 -11.219 0.978 1 96.81 100 LEU A C 1
ATOM 754 O O . LEU A 1 100 ? 13.102 -11.75 0.507 1 96.81 100 LEU A O 1
ATOM 758 N N . GLU A 1 101 ? 14.898 -11.906 1.772 1 97.12 101 GLU A N 1
ATOM 759 C CA . GLU A 1 101 ? 14.594 -13.273 2.168 1 97.12 101 GLU A CA 1
ATOM 760 C C . GLU A 1 101 ? 13.281 -13.352 2.943 1 97.12 101 GLU A C 1
ATOM 762 O O . GLU A 1 101 ? 12.492 -14.273 2.744 1 97.12 101 GLU A O 1
ATOM 767 N N . ASP A 1 102 ? 13.078 -12.383 3.783 1 97.94 102 ASP A N 1
ATOM 768 C CA . ASP A 1 102 ? 11.836 -12.32 4.539 1 97.94 102 ASP A CA 1
ATOM 769 C C . ASP A 1 102 ? 10.641 -12.062 3.617 1 97.94 102 ASP A C 1
ATOM 771 O O . ASP A 1 102 ? 9.547 -12.578 3.854 1 97.94 102 ASP A O 1
ATOM 775 N N . CYS A 1 103 ? 10.812 -11.211 2.602 1 97.81 103 CYS A N 1
ATOM 776 C CA . CYS A 1 103 ? 9.758 -10.984 1.612 1 97.81 103 CYS A CA 1
ATOM 777 C C . CYS A 1 103 ? 9.352 -12.297 0.948 1 97.81 103 CYS A C 1
ATOM 779 O O . CYS A 1 103 ? 8.164 -12.609 0.856 1 97.81 103 CYS A O 1
ATOM 781 N N . ILE A 1 104 ? 10.367 -13.047 0.549 1 97 104 ILE A N 1
ATOM 782 C CA . ILE A 1 104 ? 10.133 -14.297 -0.156 1 97 104 ILE A CA 1
ATOM 783 C C . ILE A 1 104 ? 9.414 -15.281 0.767 1 97 104 ILE A C 1
ATOM 785 O O . ILE A 1 104 ? 8.438 -15.922 0.37 1 97 104 ILE A O 1
ATOM 789 N N . GLN A 1 105 ? 9.844 -15.383 1.971 1 96.75 105 GLN A N 1
ATOM 790 C CA . GLN A 1 105 ? 9.211 -16.266 2.936 1 96.75 105 GLN A CA 1
ATOM 791 C C . GLN A 1 105 ? 7.758 -15.867 3.184 1 96.75 105 GLN A C 1
ATOM 793 O O . GLN A 1 105 ? 6.883 -16.734 3.305 1 96.75 105 GLN A O 1
ATOM 798 N N . LEU A 1 106 ? 7.469 -14.594 3.295 1 97.44 106 LEU A N 1
ATOM 799 C CA . LEU A 1 106 ? 6.113 -14.094 3.477 1 97.44 106 LEU A CA 1
ATOM 800 C C . LEU A 1 106 ? 5.215 -14.523 2.32 1 97.44 106 LEU A C 1
ATOM 802 O O . LEU A 1 106 ? 4.07 -14.93 2.533 1 97.44 106 LEU A O 1
ATOM 806 N N . LEU A 1 107 ? 5.758 -14.383 1.121 1 95.62 107 LEU A N 1
ATOM 807 C CA . LEU A 1 107 ? 4.996 -14.789 -0.059 1 95.62 107 LEU A CA 1
ATOM 808 C C . LEU A 1 107 ? 4.695 -16.281 -0.03 1 95.62 107 LEU A C 1
ATOM 810 O O . LEU A 1 107 ? 3.572 -16.703 -0.326 1 95.62 107 LEU A O 1
ATOM 814 N N . ILE A 1 108 ? 5.633 -17.047 0.363 1 94.25 108 ILE A N 1
ATOM 815 C CA . ILE A 1 108 ? 5.426 -18.484 0.478 1 94.25 108 ILE A CA 1
ATOM 816 C C . ILE A 1 108 ? 4.355 -18.781 1.524 1 94.25 108 ILE A C 1
ATOM 818 O O . ILE A 1 108 ? 3.406 -19.516 1.263 1 94.25 108 ILE A O 1
ATOM 822 N N . ASP A 1 109 ? 4.488 -18.156 2.639 1 94.75 109 ASP A N 1
ATOM 823 C CA . ASP A 1 109 ? 3.562 -18.375 3.744 1 94.75 109 ASP A CA 1
ATOM 824 C C . ASP A 1 109 ? 2.146 -17.938 3.369 1 94.75 109 ASP A C 1
ATOM 826 O O . ASP A 1 109 ? 1.168 -18.453 3.912 1 94.75 109 ASP A O 1
ATOM 830 N N . SER A 1 110 ? 2.025 -17.016 2.508 1 92.56 110 SER A N 1
ATOM 831 C CA . SER A 1 110 ? 0.727 -16.5 2.092 1 92.56 110 SER A CA 1
ATOM 832 C C . SER A 1 110 ? 0.214 -17.219 0.852 1 92.56 110 SER A C 1
ATOM 834 O O . SER A 1 110 ? -0.715 -16.75 0.192 1 92.56 110 SER A O 1
ATOM 836 N N . ASN A 1 111 ? 0.824 -18.266 0.455 1 89.62 111 ASN A N 1
ATOM 837 C CA . ASN A 1 111 ? 0.458 -19.109 -0.67 1 89.62 111 ASN A CA 1
ATOM 838 C C . ASN A 1 111 ? 0.556 -18.359 -1.996 1 89.62 111 ASN A C 1
ATOM 840 O O . ASN A 1 111 ? -0.283 -18.547 -2.881 1 89.62 111 ASN A O 1
ATOM 844 N N . ARG A 1 112 ? 1.51 -17.453 -2.035 1 91.12 112 ARG A N 1
ATOM 845 C CA . ARG A 1 112 ? 1.853 -16.734 -3.256 1 91.12 112 ARG A CA 1
ATOM 846 C C . ARG A 1 112 ? 3.18 -17.234 -3.826 1 91.12 112 ARG A C 1
ATOM 848 O O . ARG A 1 112 ? 4.086 -16.438 -4.07 1 91.12 112 ARG A O 1
ATOM 855 N N . ILE A 1 113 ? 3.25 -18.469 -4.137 1 91.56 113 ILE A N 1
ATOM 856 C CA . ILE A 1 113 ? 4.484 -19.172 -4.477 1 91.56 113 ILE A CA 1
ATOM 857 C C . ILE A 1 113 ? 5.012 -18.672 -5.82 1 91.56 113 ILE A C 1
ATOM 859 O O . ILE A 1 113 ? 6.211 -18.422 -5.973 1 91.56 113 ILE A O 1
ATOM 863 N N . PRO A 1 114 ? 4.145 -18.469 -6.812 1 90.56 114 PRO A N 1
ATOM 864 C CA . PRO A 1 114 ? 4.676 -17.953 -8.078 1 90.56 114 PRO A CA 1
ATOM 865 C C . PRO A 1 114 ? 5.371 -16.609 -7.91 1 90.56 114 PRO A C 1
ATOM 867 O O . PRO A 1 114 ? 6.438 -16.375 -8.492 1 90.56 114 PRO A O 1
ATOM 870 N N . GLU A 1 115 ? 4.816 -15.734 -7.168 1 92.12 115 GLU A N 1
ATOM 871 C CA . GLU A 1 115 ? 5.438 -14.438 -6.906 1 92.12 115 GLU A CA 1
ATOM 872 C C . GLU A 1 115 ? 6.77 -14.602 -6.18 1 92.12 115 GLU A C 1
ATOM 874 O O . GLU A 1 115 ? 7.738 -13.898 -6.48 1 92.12 115 GLU A O 1
ATOM 879 N N . ALA A 1 116 ? 6.75 -15.461 -5.246 1 95.12 116 ALA A N 1
ATOM 880 C CA . ALA A 1 116 ? 7.988 -15.75 -4.527 1 95.12 116 ALA A CA 1
ATOM 881 C C . ALA A 1 116 ? 9.086 -16.219 -5.484 1 95.12 116 ALA A C 1
ATOM 883 O O . ALA A 1 116 ? 10.234 -15.781 -5.383 1 95.12 116 ALA A O 1
ATOM 884 N N . ALA A 1 117 ? 8.734 -17.094 -6.371 1 93.31 117 ALA A N 1
ATOM 885 C CA . ALA A 1 117 ? 9.68 -17.609 -7.355 1 93.31 117 ALA A CA 1
ATOM 886 C C . ALA A 1 117 ? 10.203 -16.484 -8.25 1 93.31 117 ALA A C 1
ATOM 888 O O . ALA A 1 117 ? 11.406 -16.422 -8.539 1 93.31 117 ALA A O 1
ATOM 889 N N . LEU A 1 118 ? 9.312 -15.688 -8.648 1 92.12 118 LEU A N 1
ATOM 890 C CA . LEU A 1 118 ? 9.695 -14.562 -9.5 1 92.12 118 LEU A CA 1
ATOM 891 C C . LEU A 1 118 ? 10.648 -13.625 -8.773 1 92.12 118 LEU A C 1
ATOM 893 O O . LEU A 1 118 ? 11.648 -13.172 -9.344 1 92.12 118 LEU A O 1
ATOM 897 N N . MET A 1 119 ? 10.352 -13.359 -7.539 1 95.44 119 MET A N 1
ATOM 898 C CA . MET A 1 119 ? 11.203 -12.469 -6.762 1 95.44 119 MET A CA 1
ATOM 899 C C . MET A 1 119 ? 12.586 -13.086 -6.555 1 95.44 119 MET A C 1
ATOM 901 O O . MET A 1 119 ? 13.602 -12.391 -6.672 1 95.44 119 MET A O 1
ATOM 905 N N . ALA A 1 120 ? 12.594 -14.32 -6.289 1 95.81 120 ALA A N 1
ATOM 906 C CA . ALA A 1 120 ? 13.875 -15.008 -6.113 1 95.81 120 ALA A CA 1
ATOM 907 C C . ALA A 1 120 ? 14.727 -14.906 -7.375 1 95.81 120 ALA A C 1
ATOM 909 O O . ALA A 1 120 ? 15.938 -14.664 -7.297 1 95.81 120 ALA A O 1
ATOM 910 N N . ARG A 1 121 ? 14.133 -15.055 -8.406 1 93.56 121 ARG A N 1
ATOM 911 C CA . ARG A 1 121 ? 14.836 -14.961 -9.688 1 93.56 121 ARG A CA 1
ATOM 912 C C . ARG A 1 121 ? 15.438 -13.578 -9.875 1 93.56 121 ARG A C 1
ATOM 914 O O . ARG A 1 121 ? 16.547 -13.445 -10.383 1 93.56 121 ARG A O 1
ATOM 921 N N . SER A 1 122 ? 14.688 -12.625 -9.43 1 94.31 122 SER A N 1
ATOM 922 C CA . SER A 1 122 ? 15.086 -11.242 -9.672 1 94.31 122 SER A CA 1
ATOM 923 C C . SER A 1 122 ? 16.109 -10.781 -8.641 1 94.31 122 SER A C 1
ATOM 925 O O . SER A 1 122 ? 17.031 -10.023 -8.969 1 94.31 122 SER A O 1
ATOM 927 N N . TYR A 1 123 ? 16 -11.25 -7.371 1 94.81 123 TYR A N 1
ATOM 928 C CA . TYR A 1 123 ? 16.781 -10.617 -6.312 1 94.81 123 TYR A CA 1
ATOM 929 C C . TYR A 1 123 ? 17.703 -11.625 -5.637 1 94.81 123 TYR A C 1
ATOM 931 O O . TYR A 1 123 ? 18.734 -11.258 -5.066 1 94.81 123 TYR A O 1
ATOM 939 N N . LEU A 1 124 ? 17.266 -12.82 -5.621 1 94.44 124 LEU A N 1
ATOM 940 C CA . LEU A 1 124 ? 18.016 -13.852 -4.93 1 94.44 124 LEU A CA 1
ATOM 941 C C . LEU A 1 124 ? 18.109 -15.117 -5.773 1 94.44 124 LEU A C 1
ATOM 943 O O . LEU A 1 124 ? 17.625 -16.172 -5.367 1 94.44 124 LEU A O 1
ATOM 947 N N . PRO A 1 125 ? 18.922 -15.062 -6.82 1 92.31 125 PRO A N 1
ATOM 948 C CA . PRO A 1 125 ? 18.969 -16.188 -7.758 1 92.31 125 PRO A CA 1
ATOM 949 C C . PRO A 1 125 ? 19.406 -17.484 -7.102 1 92.31 125 PRO A C 1
ATOM 951 O O . PRO A 1 125 ? 19 -18.578 -7.535 1 92.31 125 PRO A O 1
ATOM 954 N N . SER A 1 126 ? 20.156 -17.422 -6.105 1 91.94 126 SER A N 1
ATOM 955 C CA . SER A 1 126 ? 20.641 -18.625 -5.422 1 91.94 126 SER A CA 1
ATOM 956 C C . SER A 1 126 ? 19.5 -19.391 -4.77 1 91.94 126 SER A C 1
ATOM 958 O O . SER A 1 126 ? 19.625 -20.562 -4.449 1 91.94 126 SER A O 1
ATOM 960 N N . LYS A 1 127 ? 18.344 -18.766 -4.566 1 90.75 127 LYS A N 1
ATOM 961 C CA . LYS A 1 127 ? 17.219 -19.375 -3.869 1 90.75 127 LYS A CA 1
ATOM 962 C C . LYS A 1 127 ? 16.156 -19.844 -4.852 1 90.75 127 LYS A C 1
ATOM 964 O O . LYS A 1 127 ? 15.164 -20.469 -4.457 1 90.75 127 LYS A O 1
ATOM 969 N N . VAL A 1 128 ? 16.375 -19.609 -6.098 1 90.94 128 VAL A N 1
ATOM 970 C CA . VAL A 1 128 ? 15.359 -19.859 -7.109 1 90.94 128 VAL A CA 1
ATOM 971 C C . VAL A 1 128 ? 15.023 -21.344 -7.148 1 90.94 128 VAL A C 1
ATOM 973 O O . VAL A 1 128 ? 13.852 -21.734 -7.176 1 90.94 128 VAL A O 1
ATOM 976 N N . SER A 1 129 ? 16.047 -22.109 -7.16 1 90.38 129 SER A N 1
ATOM 977 C CA . SER A 1 129 ? 15.844 -23.547 -7.297 1 90.38 129 SER A CA 1
ATOM 978 C C . SER A 1 129 ? 14.992 -24.109 -6.156 1 90.38 129 SER A C 1
ATOM 980 O O . SER A 1 129 ? 14.086 -24.906 -6.379 1 90.38 129 SER A O 1
ATOM 982 N N . GLU A 1 130 ? 15.227 -23.734 -5.012 1 91.38 130 GLU A N 1
ATOM 983 C CA . GLU A 1 130 ? 14.469 -24.172 -3.842 1 91.38 130 GLU A CA 1
ATOM 984 C C . GLU A 1 130 ? 13.008 -23.766 -3.949 1 91.38 130 GLU A C 1
ATOM 986 O O . GLU A 1 130 ? 12.109 -24.562 -3.682 1 91.38 130 GLU A O 1
ATOM 991 N N . ILE A 1 131 ? 12.758 -22.609 -4.352 1 90.31 131 ILE A N 1
ATOM 992 C CA . ILE A 1 131 ? 11.406 -22.062 -4.395 1 90.31 131 ILE A CA 1
ATOM 993 C C . ILE A 1 131 ? 10.633 -22.703 -5.539 1 90.31 131 ILE A C 1
ATOM 995 O O . ILE A 1 131 ? 9.438 -23 -5.398 1 90.31 131 ILE A O 1
ATOM 999 N N . VAL A 1 132 ? 11.305 -22.938 -6.633 1 87 132 VAL A N 1
ATOM 1000 C CA . VAL A 1 132 ? 10.664 -23.578 -7.773 1 87 132 VAL A CA 1
ATOM 1001 C C . VAL A 1 132 ? 10.258 -25 -7.398 1 87 132 VAL A C 1
ATOM 1003 O O . VAL A 1 132 ? 9.203 -25.484 -7.812 1 87 132 VAL A O 1
ATOM 1006 N N . ALA A 1 133 ? 11.023 -25.641 -6.656 1 88.62 133 ALA A N 1
ATOM 1007 C CA . ALA A 1 133 ? 10.688 -26.984 -6.172 1 88.62 133 ALA A CA 1
ATOM 1008 C C . ALA A 1 133 ? 9.422 -26.953 -5.324 1 88.62 133 ALA A C 1
ATOM 1010 O O . ALA A 1 133 ? 8.555 -27.812 -5.465 1 88.62 133 ALA A O 1
ATOM 1011 N N . ILE A 1 134 ? 9.266 -25.984 -4.547 1 85.62 134 ILE A N 1
ATOM 1012 C CA . ILE A 1 134 ? 8.078 -25.812 -3.723 1 85.62 134 ILE A CA 1
ATOM 1013 C C . ILE A 1 134 ? 6.859 -25.594 -4.617 1 85.62 134 ILE A C 1
ATOM 1015 O O . ILE A 1 134 ? 5.793 -26.156 -4.379 1 85.62 134 ILE A O 1
ATOM 1019 N N . TRP A 1 135 ? 7.078 -24.797 -5.59 1 83.69 135 TRP A N 1
ATOM 1020 C CA . TRP A 1 135 ? 6 -24.453 -6.512 1 83.69 135 TRP A CA 1
ATOM 1021 C C . TRP A 1 135 ? 5.496 -25.688 -7.242 1 83.69 135 TRP A C 1
ATOM 1023 O O . TRP A 1 135 ? 4.285 -25.906 -7.34 1 83.69 135 TRP A O 1
ATOM 1033 N N . ARG A 1 136 ? 6.402 -26.516 -7.688 1 82.25 136 ARG A N 1
ATOM 1034 C CA . ARG A 1 136 ? 6.055 -27.75 -8.391 1 82.25 136 ARG A CA 1
ATOM 1035 C C . ARG A 1 136 ? 5.273 -28.688 -7.488 1 82.25 136 ARG A C 1
ATOM 1037 O O . ARG A 1 136 ? 4.32 -29.344 -7.93 1 82.25 136 ARG A O 1
ATOM 1044 N N . ASN A 1 137 ? 5.664 -28.766 -6.348 1 83.12 137 ASN A N 1
ATOM 1045 C CA . ASN A 1 137 ? 4.977 -29.609 -5.383 1 83.12 137 ASN A CA 1
ATOM 1046 C C . ASN A 1 137 ? 3.572 -29.094 -5.082 1 83.12 137 ASN A C 1
ATOM 1048 O O . ASN A 1 137 ? 2.65 -29.875 -4.867 1 83.12 137 ASN A O 1
ATOM 1052 N N . ASP A 1 138 ? 3.42 -27.812 -5.117 1 77.31 138 ASP A N 1
ATOM 1053 C CA . ASP A 1 138 ? 2.121 -27.203 -4.859 1 77.31 138 ASP A CA 1
ATOM 1054 C C . ASP A 1 138 ? 1.179 -27.391 -6.047 1 77.31 138 ASP A C 1
ATOM 1056 O O . ASP A 1 138 ? -0.012 -27.656 -5.863 1 77.31 138 ASP A O 1
ATOM 1060 N N . LEU A 1 139 ? 1.655 -27.188 -7.203 1 73.62 139 LEU A N 1
ATOM 1061 C CA . LEU A 1 139 ? 0.872 -27.359 -8.422 1 73.62 139 LEU A CA 1
ATOM 1062 C C . LEU A 1 139 ? 0.369 -28.797 -8.547 1 73.62 139 LEU A C 1
ATOM 1064 O O . LEU A 1 139 ? -0.751 -29.031 -9.008 1 73.62 139 LEU A O 1
ATOM 1068 N N . SER A 1 140 ? 1.247 -29.719 -8.234 1 70.31 140 SER A N 1
ATOM 1069 C CA . SER A 1 140 ? 0.871 -31.125 -8.297 1 70.31 140 SER A CA 1
ATOM 1070 C C . SER A 1 140 ? -0.288 -31.422 -7.352 1 70.31 140 SER A C 1
ATOM 1072 O O . SER A 1 140 ? -1.1 -32.312 -7.621 1 70.31 140 SER A O 1
ATOM 1074 N N . LYS A 1 141 ? -0.407 -30.688 -6.363 1 65.25 141 LYS A N 1
ATOM 1075 C CA . LYS A 1 141 ? -1.488 -30.891 -5.402 1 65.25 141 LYS A CA 1
ATOM 1076 C C . LYS A 1 141 ? -2.811 -30.344 -5.941 1 65.25 141 LYS A C 1
ATOM 1078 O O . LYS A 1 141 ? -3.875 -30.891 -5.641 1 65.25 141 LYS A O 1
ATOM 1083 N N . VAL A 1 142 ? -2.648 -29.375 -6.68 1 61.03 142 VAL A N 1
ATOM 1084 C CA . VAL A 1 142 ? -3.865 -28.766 -7.203 1 61.03 142 VAL A CA 1
ATOM 1085 C C . VAL A 1 142 ? -4.398 -29.594 -8.375 1 61.03 142 VAL A C 1
ATOM 1087 O O . VAL A 1 142 ? -5.609 -29.688 -8.57 1 61.03 142 VAL A O 1
ATOM 1090 N N . ILE A 1 143 ? -3.475 -30.109 -9.203 1 56.59 143 ILE A N 1
ATOM 1091 C CA . ILE A 1 143 ? -3.865 -30.891 -10.375 1 56.59 143 ILE A CA 1
ATOM 1092 C C . ILE A 1 143 ? -4.324 -32.281 -9.945 1 56.59 143 ILE A C 1
ATOM 1094 O O . ILE A 1 143 ? -5.227 -32.844 -10.555 1 56.59 143 ILE A O 1
ATOM 1098 N N . SER A 1 144 ? -3.889 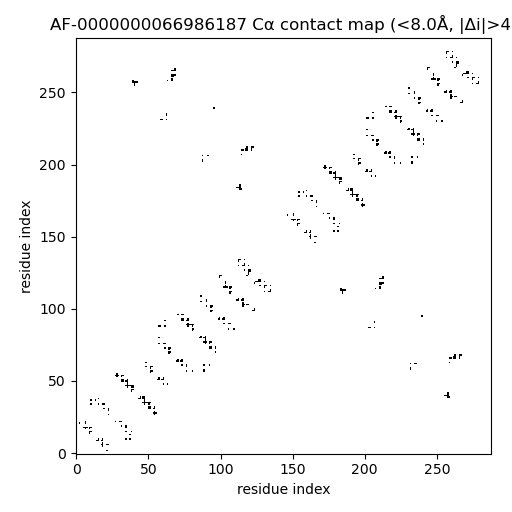-32.75 -8.883 1 50 144 SER A N 1
ATOM 1099 C CA . SER A 1 144 ? -4.293 -34.094 -8.492 1 50 144 SER A CA 1
ATOM 1100 C C . SER A 1 144 ? -5.609 -34.062 -7.727 1 50 144 SER A C 1
ATOM 1102 O O . SER A 1 144 ? -5.93 -33.094 -7.051 1 50 144 SER A O 1
ATOM 1104 N N . THR B 1 1 ? -25.578 -16.578 -13.367 1 76.31 1 THR B N 1
ATOM 1105 C CA . THR B 1 1 ? -26.016 -16.641 -14.758 1 76.31 1 THR B CA 1
ATOM 1106 C C . THR B 1 1 ? -25.234 -17.719 -15.516 1 76.31 1 THR B C 1
ATOM 1108 O O . THR B 1 1 ? -24.297 -18.297 -14.977 1 76.31 1 THR B O 1
ATOM 1111 N N . ASP B 1 2 ? -25.719 -18.016 -16.641 1 86 2 ASP B N 1
ATOM 1112 C CA . ASP B 1 2 ? -25 -18.953 -17.5 1 86 2 ASP B CA 1
ATOM 1113 C C . ASP B 1 2 ? -23.547 -18.516 -17.703 1 86 2 ASP B C 1
ATOM 1115 O O . ASP B 1 2 ? -22.625 -19.328 -17.625 1 86 2 ASP B O 1
ATOM 1119 N N . ALA B 1 3 ? -23.391 -17.266 -17.828 1 86.06 3 ALA B N 1
ATOM 1120 C CA . ALA B 1 3 ? -22.031 -16.75 -18.047 1 86.06 3 ALA B CA 1
ATOM 1121 C C . ALA B 1 3 ? -21.172 -16.938 -16.797 1 86.06 3 ALA B C 1
ATOM 1123 O O . ALA B 1 3 ? -19.984 -17.219 -16.906 1 86.06 3 ALA B O 1
ATOM 1124 N N . ASP B 1 4 ? -21.719 -16.766 -15.641 1 91.44 4 ASP B N 1
ATOM 1125 C CA . ASP B 1 4 ? -21 -16.969 -14.383 1 91.44 4 ASP B CA 1
ATOM 1126 C C . ASP B 1 4 ? -20.531 -18.406 -14.25 1 91.44 4 ASP B C 1
ATOM 1128 O O . ASP B 1 4 ? -19.406 -18.672 -13.82 1 91.44 4 ASP B O 1
ATOM 1132 N N . TYR B 1 5 ? -21.5 -19.125 -14.578 1 92.81 5 TYR B N 1
ATOM 1133 C CA . TYR B 1 5 ? -21.172 -20.547 -14.5 1 92.81 5 TYR B CA 1
ATOM 1134 C C . TYR B 1 5 ? -20.078 -20.906 -15.5 1 92.81 5 TYR B C 1
ATOM 1136 O O . TYR B 1 5 ? -19.141 -21.641 -15.172 1 92.81 5 TYR B O 1
ATOM 1144 N N . ARG B 1 6 ? -20.188 -20.516 -16.703 1 94.06 6 ARG B N 1
ATOM 1145 C CA . ARG B 1 6 ? -19.188 -20.766 -17.734 1 94.06 6 ARG B CA 1
ATOM 1146 C C . ARG B 1 6 ? -17.828 -20.25 -17.312 1 94.06 6 ARG B C 1
ATOM 1148 O O . ARG B 1 6 ? -16.797 -20.875 -17.562 1 94.06 6 ARG B O 1
ATOM 1155 N N . PHE B 1 7 ? -17.812 -19.125 -16.656 1 96.56 7 PHE B N 1
ATOM 1156 C CA . PHE B 1 7 ? -16.562 -18.531 -16.172 1 96.56 7 PHE B CA 1
ATOM 1157 C C . PHE B 1 7 ? -15.914 -19.438 -15.125 1 96.56 7 PHE B C 1
ATOM 1159 O O . PHE B 1 7 ? -14.727 -19.75 -15.227 1 96.56 7 PHE B O 1
ATOM 1166 N N . ASP B 1 8 ? -16.719 -19.781 -14.234 1 94 8 ASP B N 1
ATOM 1167 C CA . ASP B 1 8 ? -16.203 -20.594 -13.148 1 94 8 ASP B CA 1
ATOM 1168 C C . ASP B 1 8 ? -15.633 -21.922 -13.672 1 94 8 ASP B C 1
ATOM 1170 O O . ASP B 1 8 ? -14.602 -22.3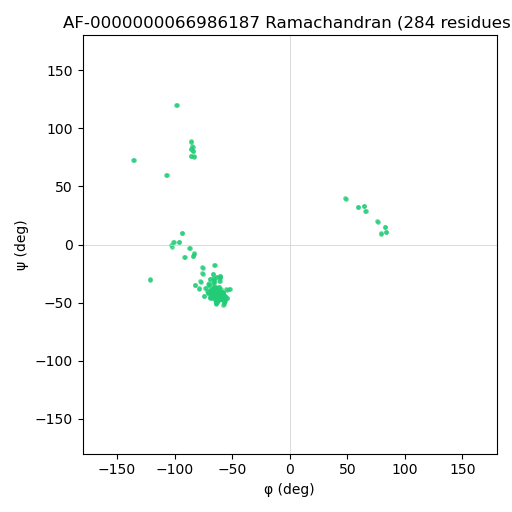91 -13.195 1 94 8 ASP B O 1
ATOM 1174 N N . LEU B 1 9 ? -16.375 -22.484 -14.594 1 93.88 9 LEU B N 1
ATOM 1175 C CA . LEU B 1 9 ? -15.938 -23.734 -15.195 1 93.88 9 LEU B CA 1
ATOM 1176 C C . LEU B 1 9 ? -14.625 -23.531 -15.961 1 93.88 9 LEU B C 1
ATOM 1178 O O . LEU B 1 9 ? -13.719 -24.359 -15.867 1 93.88 9 LEU B O 1
ATOM 1182 N N . ALA B 1 10 ? -14.508 -22.516 -16.703 1 95.19 10 ALA B N 1
ATOM 1183 C CA . ALA B 1 10 ? -13.297 -22.219 -17.469 1 95.19 10 ALA B CA 1
ATOM 1184 C C . ALA B 1 10 ? -12.094 -22.031 -16.531 1 95.19 10 ALA B C 1
ATOM 1186 O O . ALA B 1 10 ? -11.008 -22.547 -16.812 1 95.19 10 ALA B O 1
ATOM 1187 N N . VAL B 1 11 ? -12.258 -21.328 -15.43 1 92.94 11 VAL B N 1
ATOM 1188 C CA . VAL B 1 11 ? -11.211 -21.094 -14.445 1 92.94 11 VAL B CA 1
ATOM 1189 C C . VAL B 1 11 ? -10.789 -22.438 -13.82 1 92.94 11 VAL B C 1
ATOM 1191 O O . VAL B 1 11 ? -9.594 -22.703 -13.695 1 92.94 11 VAL B O 1
ATOM 1194 N N . GLN B 1 12 ? -11.734 -23.25 -13.547 1 90.75 12 GLN B N 1
ATOM 1195 C CA . GLN B 1 12 ? -11.461 -24.531 -12.922 1 90.75 12 GLN B CA 1
ATOM 1196 C C . GLN B 1 12 ? -10.672 -25.453 -13.859 1 90.75 12 GLN B C 1
ATOM 1198 O O . GLN B 1 12 ? -9.82 -26.219 -13.406 1 90.75 12 GLN B O 1
ATOM 1203 N N . LEU B 1 13 ? -10.977 -25.391 -15.148 1 91.62 13 LEU B N 1
ATOM 1204 C CA . LEU B 1 13 ? -10.344 -26.25 -16.141 1 91.62 13 LEU B CA 1
ATOM 1205 C C . LEU B 1 13 ? -9.055 -25.641 -16.656 1 91.62 13 LEU B C 1
ATOM 1207 O O . LEU B 1 13 ? -8.359 -26.234 -17.484 1 91.62 13 LEU B O 1
ATOM 1211 N N . GLY B 1 14 ? -8.742 -24.5 -16.234 1 90.88 14 GLY B N 1
ATOM 1212 C CA . GLY B 1 14 ? -7.52 -23.844 -16.656 1 90.88 14 GLY B CA 1
ATOM 1213 C C . GLY B 1 14 ? -7.594 -23.266 -18.047 1 90.88 14 GLY B C 1
ATOM 1214 O O . GLY B 1 14 ? -6.566 -23.078 -18.703 1 90.88 14 GLY B O 1
ATOM 1215 N N . LYS B 1 15 ? -8.781 -23.078 -18.516 1 94 15 LYS B N 1
ATOM 1216 C CA . LYS B 1 15 ? -8.977 -22.484 -19.828 1 94 15 LYS B CA 1
ATOM 1217 C C . LYS B 1 15 ? -8.922 -20.953 -19.75 1 94 15 LYS B C 1
ATOM 1219 O O . LYS B 1 15 ? -9.961 -20.297 -19.844 1 94 15 LYS B O 1
ATOM 1224 N N . LEU B 1 16 ? -7.781 -20.391 -19.719 1 95.06 16 LEU B N 1
ATOM 1225 C CA . LEU B 1 16 ? -7.531 -18.984 -19.406 1 95.06 16 LEU B CA 1
ATOM 1226 C C . LEU B 1 16 ? -8.125 -18.078 -20.484 1 95.06 16 LEU B C 1
ATOM 1228 O O . LEU B 1 16 ? -8.766 -17.062 -20.172 1 95.06 16 LEU B O 1
ATOM 1232 N N . GLU B 1 17 ? -7.984 -18.453 -21.719 1 95.56 17 GLU B N 1
ATOM 1233 C CA . GLU B 1 17 ? -8.477 -17.609 -22.812 1 95.56 17 GLU B CA 1
ATOM 1234 C C . GLU B 1 17 ? -10 -17.547 -22.812 1 95.56 17 GLU B C 1
ATOM 1236 O O . GLU B 1 17 ? -10.578 -16.484 -23.094 1 95.56 17 GLU B O 1
ATOM 1241 N N . VAL B 1 18 ? -10.578 -18.609 -22.562 1 95.81 18 VAL B N 1
ATOM 1242 C CA . VAL B 1 18 ? -12.039 -18.641 -22.484 1 95.81 18 VAL B CA 1
ATOM 1243 C C . VAL B 1 18 ? -12.508 -17.781 -21.312 1 95.81 18 VAL B C 1
ATOM 1245 O O . VAL B 1 18 ? -13.43 -16.969 -21.469 1 95.81 18 VAL B O 1
ATOM 1248 N N . ALA B 1 19 ? -11.898 -17.953 -20.172 1 96.44 19 ALA B N 1
ATOM 1249 C CA . ALA B 1 19 ? -12.227 -17.156 -18.984 1 96.44 19 ALA B CA 1
ATOM 1250 C C . ALA B 1 19 ? -12.023 -15.672 -19.25 1 96.44 19 ALA B C 1
ATOM 1252 O O . ALA B 1 19 ? -12.836 -14.836 -18.844 1 96.44 19 ALA B O 1
ATOM 1253 N N . LYS B 1 20 ? -10.93 -15.352 -19.938 1 96.31 20 LYS B N 1
ATOM 1254 C CA . LYS B 1 20 ? -10.633 -13.969 -20.266 1 96.31 20 LYS B CA 1
ATOM 1255 C C . LYS B 1 20 ? -11.734 -13.359 -21.125 1 96.31 20 LYS B C 1
ATOM 1257 O O . LYS B 1 20 ? -12.164 -12.227 -20.891 1 96.31 20 LYS B O 1
ATOM 1262 N N . ALA B 1 21 ? -12.156 -14.055 -22.125 1 95.88 21 ALA B N 1
ATOM 1263 C CA . ALA B 1 21 ? -13.211 -13.57 -23 1 95.88 21 ALA B CA 1
ATOM 1264 C C . ALA B 1 21 ? -14.484 -13.266 -22.203 1 95.88 21 ALA B C 1
ATOM 1266 O O . ALA B 1 21 ? -15.156 -12.258 -22.469 1 95.88 21 ALA B O 1
ATOM 1267 N N . ILE B 1 22 ? -14.828 -14.07 -21.312 1 95.75 22 ILE B N 1
ATOM 1268 C CA . ILE B 1 22 ? -16.016 -13.891 -20.484 1 95.75 22 ILE B CA 1
ATOM 1269 C C . ILE B 1 22 ? -15.836 -12.672 -19.578 1 95.75 22 ILE B C 1
ATOM 1271 O O . ILE B 1 22 ? -16.766 -11.875 -19.406 1 95.75 22 ILE B O 1
ATOM 1275 N N . ALA B 1 23 ? -14.656 -12.562 -18.922 1 95.56 23 ALA B N 1
ATOM 1276 C CA . ALA B 1 23 ? -14.367 -11.414 -18.062 1 95.56 23 ALA B CA 1
ATOM 1277 C C . ALA B 1 23 ? -14.461 -10.102 -18.844 1 95.56 23 ALA B C 1
ATOM 1279 O O . ALA B 1 23 ? -14.984 -9.109 -18.328 1 95.56 23 ALA B O 1
ATOM 1280 N N . MET B 1 24 ? -13.953 -10.102 -20.031 1 95.19 24 MET B N 1
ATOM 1281 C CA . MET B 1 24 ? -13.984 -8.922 -20.891 1 95.19 24 MET B CA 1
ATOM 1282 C C . MET B 1 24 ? -15.422 -8.5 -21.188 1 95.19 24 MET B C 1
ATOM 1284 O O . MET B 1 24 ? -15.742 -7.316 -21.141 1 95.19 24 MET B O 1
ATOM 1288 N N . GLU B 1 25 ? -16.234 -9.445 -21.438 1 94.25 25 GLU B N 1
ATOM 1289 C CA . GLU B 1 25 ? -17.625 -9.172 -21.734 1 94.25 25 GLU B CA 1
ATOM 1290 C C . GLU B 1 25 ? -18.375 -8.695 -20.484 1 94.25 25 GLU B C 1
ATOM 1292 O O . GLU B 1 25 ? -19.234 -7.816 -20.562 1 94.25 25 GLU B O 1
ATOM 1297 N N . ALA B 1 26 ? -18.078 -9.305 -19.422 1 93.44 26 ALA B N 1
ATOM 1298 C CA . ALA B 1 26 ? -18.781 -9.023 -18.172 1 93.44 26 ALA B CA 1
ATOM 1299 C C . ALA B 1 26 ? -18.312 -7.699 -17.578 1 93.44 26 ALA B C 1
ATOM 1301 O O . ALA B 1 26 ? -19 -7.121 -16.719 1 93.44 26 ALA B O 1
ATOM 1302 N N . GLN B 1 27 ? -17.172 -7.25 -17.969 1 90.94 27 GLN B N 1
ATOM 1303 C CA . GLN B 1 27 ? -16.562 -6.059 -17.391 1 90.94 27 GLN B CA 1
ATOM 1304 C C . GLN B 1 27 ? -16.594 -6.109 -15.859 1 90.94 27 GLN B C 1
ATOM 1306 O O . GLN B 1 27 ? -16.969 -5.133 -15.211 1 90.94 27 GLN B O 1
ATOM 1311 N N . SER B 1 28 ? -16.344 -7.258 -15.281 1 92.12 28 SER B N 1
ATOM 1312 C CA . SER B 1 28 ? -16.406 -7.504 -13.844 1 92.12 28 SER B CA 1
ATOM 1313 C C . SER B 1 28 ? -15.016 -7.449 -13.227 1 92.12 28 SER B C 1
ATOM 1315 O O . SER B 1 28 ? -14.141 -8.25 -13.57 1 92.12 28 SER B O 1
ATOM 1317 N N . GLU B 1 29 ? -14.789 -6.613 -12.336 1 93.06 29 GLU B N 1
ATOM 1318 C CA . GLU B 1 29 ? -13.516 -6.52 -11.633 1 93.06 29 GLU B CA 1
ATOM 1319 C C . GLU B 1 29 ? -13.219 -7.805 -10.867 1 93.06 29 GLU B C 1
ATOM 1321 O O . GLU B 1 29 ? -12.062 -8.242 -10.812 1 93.06 29 GLU B O 1
ATOM 1326 N N . SER B 1 30 ? -14.281 -8.352 -10.352 1 93.81 30 SER B N 1
ATOM 1327 C CA . SER B 1 30 ? -14.109 -9.578 -9.57 1 93.81 30 SER B CA 1
ATOM 1328 C C . SER B 1 30 ? -13.617 -10.727 -10.445 1 93.81 30 SER B C 1
ATOM 1330 O O . SER B 1 30 ? -12.766 -11.516 -10.031 1 93.81 30 SER B O 1
ATOM 1332 N N . LYS B 1 31 ? -14.148 -10.891 -11.602 1 95.62 31 LYS B N 1
ATOM 1333 C CA . LYS B 1 31 ? -13.719 -11.953 -12.508 1 95.62 31 LYS B CA 1
ATOM 1334 C C . LYS B 1 31 ? -12.281 -11.734 -12.969 1 95.62 31 LYS B C 1
ATOM 1336 O O . LYS B 1 31 ? -11.508 -12.688 -13.078 1 95.62 31 LYS B O 1
ATOM 1341 N N . TRP B 1 32 ? -11.953 -10.508 -13.164 1 96.38 32 TRP B N 1
ATOM 1342 C CA . TRP B 1 32 ? -10.578 -10.195 -13.547 1 96.38 32 TRP B CA 1
ATOM 1343 C C . TRP B 1 32 ? -9.609 -10.539 -12.422 1 96.38 32 TRP B C 1
ATOM 1345 O O . TRP B 1 32 ? -8.508 -11.031 -12.672 1 96.38 32 TRP B O 1
ATOM 1355 N N . LYS B 1 33 ? -10.023 -10.312 -11.266 1 94.25 33 LYS B N 1
ATOM 1356 C CA . LYS B 1 33 ? -9.195 -10.656 -10.117 1 94.25 33 LYS B CA 1
ATOM 1357 C C . LYS B 1 33 ? -8.961 -12.164 -10.039 1 94.25 33 LYS B C 1
ATOM 1359 O O . LYS B 1 33 ? -7.828 -12.609 -9.867 1 94.25 33 LYS B O 1
ATOM 1364 N N . GLN B 1 34 ? -10.023 -12.867 -10.148 1 94 34 GLN B N 1
ATOM 1365 C CA . GLN B 1 34 ? -9.93 -14.328 -10.102 1 94 34 GLN B CA 1
ATOM 1366 C C . GLN B 1 34 ? -9.047 -14.859 -11.227 1 94 34 GLN B C 1
ATOM 1368 O O . GLN B 1 34 ? -8.203 -15.727 -11 1 94 34 GLN B O 1
ATOM 1373 N N . LEU B 1 35 ? -9.266 -14.367 -12.391 1 95.94 35 LEU B N 1
ATOM 1374 C CA . LEU B 1 35 ? -8.461 -14.766 -13.539 1 95.94 35 LEU B CA 1
ATOM 1375 C C . LEU B 1 35 ? -6.988 -14.43 -13.32 1 95.94 35 LEU B C 1
ATOM 1377 O O . LEU B 1 35 ? -6.105 -15.203 -13.688 1 95.94 35 LEU B O 1
ATOM 1381 N N . GLY B 1 36 ? -6.742 -13.297 -12.773 1 95.31 36 GLY B N 1
ATOM 1382 C CA . GLY B 1 36 ? -5.379 -12.883 -12.484 1 95.31 36 GLY B CA 1
ATOM 1383 C C . GLY B 1 36 ? -4.656 -13.82 -11.539 1 95.31 36 GLY B C 1
ATOM 1384 O O . GLY B 1 36 ? -3.484 -14.141 -11.742 1 95.31 36 GLY B O 1
ATOM 1385 N N . GLU B 1 37 ? -5.371 -14.195 -10.523 1 91.06 37 GLU B N 1
ATOM 1386 C CA . GLU B 1 37 ? -4.793 -15.141 -9.57 1 91.06 37 GLU B CA 1
ATOM 1387 C C . GLU B 1 37 ? -4.422 -16.453 -10.258 1 91.06 37 GLU B C 1
ATOM 1389 O O . GLU B 1 37 ? -3.342 -17 -10.023 1 91.06 37 GLU B O 1
ATOM 1394 N N . LEU B 1 38 ? -5.293 -16.938 -11.109 1 91 38 LEU B N 1
ATOM 1395 C CA . LEU B 1 38 ? -5.027 -18.172 -11.844 1 91 38 LEU B CA 1
ATOM 1396 C C . LEU B 1 38 ? -3.854 -17.984 -12.805 1 91 38 LEU B C 1
ATOM 1398 O O . LEU B 1 38 ? -2.99 -18.859 -12.906 1 91 38 LEU B O 1
ATOM 1402 N N . ALA B 1 39 ? -3.885 -16.906 -13.477 1 94.88 39 ALA B N 1
ATOM 1403 C CA . ALA B 1 39 ? -2.793 -16.609 -14.406 1 94.88 39 ALA B CA 1
ATOM 1404 C C . ALA B 1 39 ? -1.452 -16.578 -13.68 1 94.88 39 ALA B C 1
ATOM 1406 O O . ALA B 1 39 ? -0.468 -17.141 -14.156 1 94.88 39 ALA B O 1
ATOM 1407 N N . MET B 1 40 ? -1.421 -15.977 -12.539 1 91.62 40 MET B N 1
ATOM 1408 C CA . MET B 1 40 ? -0.207 -15.922 -11.727 1 91.62 40 MET B CA 1
ATOM 1409 C C . MET B 1 40 ? 0.224 -17.328 -11.297 1 91.62 40 MET B C 1
ATOM 1411 O O . MET B 1 40 ? 1.404 -17.672 -11.383 1 91.62 40 MET B O 1
ATOM 1415 N N . SER B 1 41 ? -0.73 -18.094 -10.891 1 87.56 41 SER B N 1
ATOM 1416 C CA . SER B 1 41 ? -0.438 -19.438 -10.383 1 87.56 41 SER B CA 1
ATOM 1417 C C . SER B 1 41 ? 0.089 -20.344 -11.492 1 87.56 41 SER B C 1
ATOM 1419 O O . SER B 1 41 ? 0.825 -21.297 -11.219 1 87.56 41 SER B O 1
ATOM 1421 N N . THR B 1 42 ? -0.247 -20.062 -12.711 1 86.88 42 THR B N 1
ATOM 1422 C CA . THR B 1 42 ? 0.171 -20.891 -13.828 1 86.88 42 THR B CA 1
ATOM 1423 C C . THR B 1 42 ? 1.361 -20.281 -14.555 1 86.88 42 THR B C 1
ATOM 1425 O O . THR B 1 42 ? 1.767 -20.75 -15.617 1 86.88 42 THR B O 1
ATOM 1428 N N . GLY B 1 43 ? 1.8 -19.156 -14.016 1 85.94 43 GLY B N 1
ATOM 1429 C CA . GLY B 1 43 ? 3.021 -18.562 -14.531 1 85.94 43 GLY B CA 1
ATOM 1430 C C . GLY B 1 43 ? 2.793 -17.703 -15.766 1 85.94 43 GLY B C 1
ATOM 1431 O O . GLY B 1 43 ? 3.742 -17.344 -16.469 1 85.94 43 GLY B O 1
ATOM 1432 N N . LYS B 1 44 ? 1.593 -17.438 -16.062 1 92.62 44 LYS B N 1
ATOM 1433 C CA . LYS B 1 44 ? 1.279 -16.562 -17.203 1 92.62 44 LYS B CA 1
ATOM 1434 C C . LYS B 1 44 ? 1.342 -15.086 -16.797 1 92.62 44 LYS B C 1
ATOM 1436 O O . LYS B 1 44 ? 0.306 -14.438 -16.641 1 92.62 44 LYS B O 1
ATOM 1441 N N . LEU B 1 45 ? 2.496 -14.555 -16.812 1 93.19 45 LEU B N 1
ATOM 1442 C CA . LEU B 1 45 ? 2.779 -13.25 -16.219 1 93.19 45 LEU B CA 1
ATOM 1443 C C . LEU B 1 45 ? 2.096 -12.141 -17.016 1 93.19 45 LEU B C 1
ATOM 1445 O O . LEU B 1 45 ? 1.507 -11.227 -16.422 1 93.19 45 LEU B O 1
ATOM 1449 N N . ASP B 1 46 ? 2.209 -12.195 -18.312 1 95.12 46 ASP B N 1
ATOM 1450 C CA . ASP B 1 46 ? 1.587 -11.172 -19.156 1 95.12 46 ASP B CA 1
ATOM 1451 C C . ASP B 1 46 ? 0.081 -11.109 -18.906 1 95.12 46 ASP B C 1
ATOM 1453 O O . ASP B 1 46 ? -0.484 -10.023 -18.781 1 95.12 46 ASP B O 1
ATOM 1457 N N . MET B 1 47 ? -0.513 -12.234 -18.844 1 95.94 47 MET B N 1
ATOM 1458 C CA . MET B 1 47 ? -1.949 -12.289 -18.578 1 95.94 47 MET B CA 1
ATOM 1459 C C . MET B 1 47 ? -2.266 -11.812 -17.172 1 95.94 47 MET B C 1
ATOM 1461 O O . MET B 1 47 ? -3.252 -11.102 -16.953 1 95.94 47 MET B O 1
ATOM 1465 N N . ALA B 1 48 ? -1.483 -12.219 -16.203 1 96.44 48 ALA B N 1
ATOM 1466 C CA . ALA B 1 48 ? -1.673 -11.781 -14.82 1 96.44 48 ALA B CA 1
ATOM 1467 C C . ALA B 1 48 ? -1.632 -10.266 -14.719 1 96.44 48 ALA B C 1
ATOM 1469 O O . ALA B 1 48 ? -2.494 -9.656 -14.078 1 96.44 48 ALA B O 1
ATOM 1470 N N . GLU B 1 49 ? -0.628 -9.664 -15.328 1 96.69 49 GLU B N 1
ATOM 1471 C CA . GLU B 1 49 ? -0.514 -8.211 -15.336 1 96.69 49 GLU B CA 1
ATOM 1472 C C . GLU B 1 49 ? -1.751 -7.559 -15.945 1 96.69 49 GLU B C 1
ATOM 1474 O O . GLU B 1 49 ? -2.305 -6.609 -15.391 1 96.69 49 GLU B O 1
ATOM 1479 N N . GLU B 1 50 ? -2.184 -8.055 -17.062 1 96.62 50 GLU B N 1
ATOM 1480 C CA . GLU B 1 50 ? -3.379 -7.539 -17.719 1 96.62 50 GLU B CA 1
ATOM 1481 C C . GLU B 1 50 ? -4.598 -7.633 -16.812 1 96.62 50 GLU B C 1
ATOM 1483 O O . GLU B 1 50 ? -5.41 -6.707 -16.75 1 96.62 50 GLU B O 1
ATOM 1488 N N . CYS B 1 51 ? -4.738 -8.75 -16.203 1 97.38 51 CYS B N 1
ATOM 1489 C CA . CYS B 1 51 ? -5.863 -8.961 -15.305 1 97.38 51 CYS B CA 1
ATOM 1490 C C . CYS B 1 51 ? -5.84 -7.953 -14.156 1 97.38 51 CYS B C 1
ATOM 1492 O O . CYS B 1 51 ? -6.879 -7.406 -13.781 1 97.38 51 CYS B O 1
ATOM 1494 N N . LEU B 1 52 ? -4.633 -7.684 -13.586 1 96.19 52 LEU B N 1
ATOM 1495 C CA . LEU B 1 52 ? -4.516 -6.727 -12.484 1 96.19 52 LEU B CA 1
ATOM 1496 C C . LEU B 1 52 ? -4.883 -5.32 -12.945 1 96.19 52 LEU B C 1
ATOM 1498 O O . LEU B 1 52 ? -5.559 -4.582 -12.227 1 96.19 52 LEU B O 1
ATOM 1502 N N . VAL B 1 53 ? -4.461 -4.961 -14.133 1 95.44 53 VAL B N 1
ATOM 1503 C CA . VAL B 1 53 ? -4.785 -3.658 -14.703 1 95.44 53 VAL B CA 1
ATOM 1504 C C . VAL B 1 53 ? -6.297 -3.521 -14.867 1 95.44 53 VAL B C 1
ATOM 1506 O O . VAL B 1 53 ? -6.887 -2.523 -14.445 1 95.44 53 VAL B O 1
ATOM 1509 N N . GLN B 1 54 ? -6.969 -4.523 -15.406 1 95.44 54 GLN B N 1
ATOM 1510 C CA . GLN B 1 54 ? -8.406 -4.488 -15.656 1 95.44 54 GLN B CA 1
ATOM 1511 C C . GLN B 1 54 ? -9.195 -4.512 -14.344 1 95.44 54 GLN B C 1
ATOM 1513 O O . GLN B 1 54 ? -10.273 -3.922 -14.25 1 95.44 54 GLN B O 1
ATOM 1518 N N . ALA B 1 55 ? -8.602 -5.141 -13.375 1 95.25 55 ALA B N 1
ATOM 1519 C CA . ALA B 1 55 ? -9.242 -5.215 -12.062 1 95.25 55 ALA B CA 1
ATOM 1520 C C . ALA B 1 55 ? -8.961 -3.959 -11.25 1 95.25 55 ALA B C 1
ATOM 1522 O O . ALA B 1 55 ? -9.398 -3.848 -10.102 1 95.25 55 ALA B O 1
ATOM 1523 N N . LYS B 1 56 ? -8.094 -3.033 -11.688 1 93.62 56 LYS B N 1
ATOM 1524 C CA . LYS B 1 56 ? -7.68 -1.81 -11.008 1 93.62 56 LYS B CA 1
ATOM 1525 C C . LYS B 1 56 ? -7.035 -2.123 -9.656 1 93.62 56 LYS B C 1
ATOM 1527 O O . LYS B 1 56 ? -7.234 -1.393 -8.68 1 93.62 56 LYS B O 1
ATOM 1532 N N . ASP B 1 57 ? -6.418 -3.205 -9.633 1 93.88 57 ASP B N 1
ATOM 1533 C CA . ASP B 1 57 ? -5.703 -3.598 -8.414 1 93.88 57 ASP B CA 1
ATOM 1534 C C . ASP B 1 57 ? -4.297 -3.008 -8.391 1 93.88 57 ASP B C 1
ATOM 1536 O O . ASP B 1 57 ? -3.314 -3.721 -8.602 1 93.88 57 ASP B O 1
ATOM 1540 N N . LEU B 1 58 ? -4.172 -1.81 -7.992 1 95.31 58 LEU B N 1
ATOM 1541 C CA . LEU B 1 58 ? -2.916 -1.072 -8.039 1 95.31 58 LEU B CA 1
ATOM 1542 C C . LEU B 1 58 ? -1.924 -1.622 -7.02 1 95.31 58 LEU B C 1
ATOM 1544 O O . LEU B 1 58 ? -0.719 -1.662 -7.277 1 95.31 58 LEU B O 1
ATOM 1548 N N . SER B 1 59 ? -2.463 -2.037 -5.914 1 93.25 59 SER B N 1
ATOM 1549 C CA . SER B 1 59 ? -1.588 -2.641 -4.914 1 93.25 59 SER B CA 1
ATOM 1550 C C . SER B 1 59 ? -0.991 -3.949 -5.418 1 93.25 59 SER B C 1
ATOM 1552 O O . SER B 1 59 ? 0.184 -4.234 -5.18 1 93.25 59 SER B O 1
ATOM 1554 N N . GLY B 1 60 ? -1.832 -4.723 -6.086 1 93.19 60 GLY B N 1
ATOM 1555 C CA . GLY B 1 60 ? -1.349 -5.945 -6.699 1 93.19 60 GLY B CA 1
ATOM 1556 C C . GLY B 1 60 ? -0.281 -5.703 -7.75 1 93.19 60 GLY B C 1
ATOM 1557 O O . GLY B 1 60 ? 0.703 -6.441 -7.824 1 93.19 60 GLY B O 1
ATOM 1558 N N . LEU B 1 61 ? -0.49 -4.723 -8.547 1 96.25 61 LEU B N 1
ATOM 1559 C CA . LEU B 1 61 ? 0.491 -4.355 -9.562 1 96.25 61 LEU B CA 1
ATOM 1560 C C . LEU B 1 61 ? 1.81 -3.941 -8.922 1 96.25 61 LEU B C 1
ATOM 1562 O O . LEU B 1 61 ? 2.883 -4.316 -9.398 1 96.25 61 LEU B O 1
ATOM 1566 N N . LEU B 1 62 ? 1.704 -3.156 -7.867 1 96 62 LEU B N 1
ATOM 1567 C CA . LEU B 1 62 ? 2.914 -2.738 -7.172 1 96 62 LEU B CA 1
ATOM 1568 C C . LEU B 1 62 ? 3.689 -3.947 -6.656 1 96 62 LEU B C 1
ATOM 1570 O O . LEU B 1 62 ? 4.91 -4.023 -6.816 1 96 62 LEU B O 1
ATOM 1574 N N . LEU B 1 63 ? 2.926 -4.902 -6.125 1 93.88 63 LEU B N 1
ATOM 1575 C CA . LEU B 1 63 ? 3.561 -6.125 -5.648 1 93.88 63 LEU B CA 1
ATOM 1576 C C . LEU B 1 63 ? 4.23 -6.871 -6.797 1 93.88 63 LEU B C 1
ATOM 1578 O O . LEU B 1 63 ? 5.375 -7.316 -6.672 1 93.88 63 LEU B O 1
ATOM 1582 N N . LEU B 1 64 ? 3.621 -6.973 -7.883 1 94.62 64 LEU B N 1
ATOM 1583 C CA . LEU B 1 64 ? 4.141 -7.68 -9.047 1 94.62 64 LEU B CA 1
ATOM 1584 C C . LEU B 1 64 ? 5.406 -7.012 -9.57 1 94.62 64 LEU B C 1
ATOM 1586 O O . LEU B 1 64 ? 6.441 -7.668 -9.719 1 94.62 64 LEU B O 1
ATOM 1590 N N . TYR B 1 65 ? 5.336 -5.762 -9.773 1 96.81 65 TYR B N 1
ATOM 1591 C CA . TYR B 1 65 ? 6.473 -5.051 -10.344 1 96.81 65 TYR B CA 1
ATOM 1592 C C . TYR B 1 65 ? 7.656 -5.039 -9.383 1 96.81 65 TYR B C 1
ATOM 1594 O O . TYR B 1 65 ? 8.805 -5.156 -9.805 1 96.81 65 TYR B O 1
ATOM 1602 N N . SER B 1 66 ? 7.344 -4.844 -8.133 1 95.31 66 SER B N 1
ATOM 1603 C CA . SER B 1 66 ? 8.414 -4.855 -7.145 1 95.31 66 SER B CA 1
ATOM 1604 C C . SER B 1 66 ? 9.078 -6.227 -7.062 1 95.31 66 SER B C 1
ATOM 1606 O O . SER B 1 66 ? 10.297 -6.32 -6.934 1 95.31 66 SER B O 1
ATOM 1608 N N . SER B 1 67 ? 8.266 -7.273 -7.18 1 93.44 67 SER B N 1
ATOM 1609 C CA . SER B 1 67 ? 8.805 -8.633 -7.148 1 93.44 67 SER B CA 1
ATOM 1610 C C . SER B 1 67 ? 9.688 -8.898 -8.359 1 93.44 67 SER B C 1
ATOM 1612 O O . SER B 1 67 ? 10.68 -9.625 -8.266 1 93.44 67 SER B O 1
ATOM 1614 N N . LEU B 1 68 ? 9.43 -8.273 -9.453 1 94.19 68 LEU B N 1
ATOM 1615 C CA . LEU B 1 68 ? 10.141 -8.484 -10.711 1 94.19 68 LEU B CA 1
ATOM 1616 C C . LEU B 1 68 ? 11.328 -7.531 -10.836 1 94.19 68 LEU B C 1
ATOM 1618 O O . LEU B 1 68 ? 12.156 -7.68 -11.727 1 94.19 68 LEU B O 1
ATOM 1622 N N . GLY B 1 69 ? 11.344 -6.582 -9.922 1 95 69 GLY B N 1
ATOM 1623 C CA . GLY B 1 69 ? 12.336 -5.535 -10.094 1 95 69 GLY B CA 1
ATOM 1624 C C . GLY B 1 69 ? 12.109 -4.695 -11.336 1 95 69 GLY B C 1
ATOM 1625 O O . GLY B 1 69 ? 13.07 -4.273 -11.992 1 95 69 GLY B O 1
ATOM 1626 N N . ASP B 1 70 ? 10.922 -4.562 -11.742 1 96.62 70 ASP B N 1
ATOM 1627 C CA . ASP B 1 70 ? 10.547 -3.842 -12.953 1 96.62 70 ASP B CA 1
ATOM 1628 C C . ASP B 1 70 ? 10.383 -2.35 -12.672 1 96.62 70 ASP B C 1
ATOM 1630 O O . ASP B 1 70 ? 9.266 -1.864 -12.492 1 96.62 70 ASP B O 1
ATOM 1634 N N . ALA B 1 71 ? 11.398 -1.564 -12.766 1 96.81 71 ALA B N 1
ATOM 1635 C CA . ALA B 1 71 ? 11.406 -0.134 -12.469 1 96.81 71 ALA B CA 1
ATOM 1636 C C . ALA B 1 71 ? 10.492 0.628 -13.43 1 96.81 71 ALA B C 1
ATOM 1638 O O . ALA B 1 71 ? 9.805 1.567 -13.023 1 96.81 71 ALA B O 1
ATOM 1639 N N . GLU B 1 72 ? 10.547 0.278 -14.641 1 97.81 72 GLU B N 1
ATOM 1640 C CA . GLU B 1 72 ? 9.695 0.932 -15.617 1 97.81 72 GLU B CA 1
ATOM 1641 C C . GLU B 1 72 ? 8.219 0.73 -15.289 1 97.81 72 GLU B C 1
ATOM 1643 O O . GLU B 1 72 ? 7.418 1.666 -15.383 1 97.81 72 GLU B O 1
ATOM 1648 N N . GLY B 1 73 ? 7.844 -0.494 -14.938 1 97.56 73 GLY B N 1
ATOM 1649 C CA . GLY B 1 73 ? 6.484 -0.773 -14.508 1 97.56 73 GLY B CA 1
ATOM 1650 C C . GLY B 1 73 ? 6.059 0.036 -13.297 1 97.56 73 GLY B C 1
ATOM 1651 O O . GLY B 1 73 ? 4.945 0.559 -13.258 1 97.56 73 GLY B O 1
ATOM 1652 N N . ILE B 1 74 ? 6.938 0.161 -12.383 1 97.88 74 ILE B N 1
ATOM 1653 C CA . ILE B 1 74 ? 6.656 0.921 -11.172 1 97.88 74 ILE B CA 1
ATOM 1654 C C . ILE B 1 74 ? 6.453 2.393 -11.523 1 97.88 74 ILE B C 1
ATOM 1656 O O . ILE B 1 74 ? 5.562 3.049 -10.977 1 97.88 74 ILE B O 1
ATOM 1660 N N . GLU B 1 75 ? 7.242 2.857 -12.383 1 98.12 75 GLU B N 1
ATOM 1661 C CA . GLU B 1 75 ? 7.109 4.25 -12.797 1 98.12 75 GLU B CA 1
ATOM 1662 C C . GLU B 1 75 ? 5.758 4.496 -13.469 1 98.12 75 GLU B C 1
ATOM 1664 O O . GLU B 1 75 ? 5.086 5.484 -13.18 1 98.12 75 GLU B O 1
ATOM 1669 N N . LYS B 1 76 ? 5.398 3.666 -14.352 1 97.75 76 LYS B N 1
ATOM 1670 C CA . LYS B 1 76 ? 4.098 3.766 -15.008 1 97.75 76 LYS B CA 1
ATOM 1671 C C . LYS B 1 76 ? 2.963 3.682 -13.992 1 97.75 76 LYS B C 1
ATOM 1673 O O . LYS B 1 76 ? 1.985 4.426 -14.078 1 97.75 76 LYS B O 1
ATOM 1678 N N . LEU B 1 77 ? 3.109 2.787 -13.094 1 98.12 77 LEU B N 1
ATOM 1679 C CA . LEU B 1 77 ? 2.107 2.604 -12.055 1 98.12 77 LEU B CA 1
ATOM 1680 C C . LEU B 1 77 ? 1.959 3.869 -11.211 1 98.12 77 LEU B C 1
ATOM 1682 O O . LEU B 1 77 ? 0.85 4.223 -10.805 1 98.12 77 LEU B O 1
ATOM 1686 N N . ALA B 1 78 ? 3.064 4.52 -10.883 1 98.06 78 ALA B N 1
ATOM 1687 C CA . ALA B 1 78 ? 3.02 5.773 -10.133 1 98.06 78 ALA B CA 1
ATOM 1688 C C . ALA B 1 78 ? 2.117 6.793 -10.82 1 98.06 78 ALA B C 1
ATOM 1690 O O . ALA B 1 78 ? 1.278 7.422 -10.172 1 98.06 78 ALA B O 1
ATOM 1691 N N . SER B 1 79 ? 2.266 6.926 -12.078 1 97.56 79 SER B N 1
ATOM 1692 C CA . SER B 1 79 ? 1.47 7.863 -12.859 1 97.56 79 SER B CA 1
ATOM 1693 C C . SER B 1 79 ? -0.005 7.473 -12.859 1 97.56 79 SER B C 1
ATOM 1695 O O . SER B 1 79 ? -0.877 8.32 -12.672 1 97.56 79 SER B O 1
ATOM 1697 N N . GLN B 1 80 ? -0.239 6.227 -13.07 1 96.62 80 GLN B N 1
ATOM 1698 C CA . GLN B 1 80 ? -1.609 5.727 -13.062 1 96.62 80 GLN B CA 1
ATOM 1699 C C . GLN B 1 80 ? -2.27 5.953 -11.711 1 96.62 80 GLN B C 1
ATOM 1701 O O . GLN B 1 80 ? -3.432 6.359 -11.641 1 96.62 80 GLN B O 1
ATOM 1706 N N . ALA B 1 81 ? -1.536 5.594 -10.664 1 97.5 81 ALA B N 1
ATOM 1707 C CA . ALA B 1 81 ? -2.055 5.762 -9.312 1 97.5 81 ALA B CA 1
ATOM 1708 C C . ALA B 1 81 ? -2.404 7.219 -9.039 1 97.5 81 ALA B C 1
ATOM 1710 O O . ALA B 1 81 ? -3.455 7.516 -8.461 1 97.5 81 ALA B O 1
ATOM 1711 N N . LYS B 1 82 ? -1.582 8.117 -9.445 1 95.88 82 LYS B N 1
ATOM 1712 C CA . LYS B 1 82 ? -1.845 9.547 -9.297 1 95.88 82 LYS B CA 1
ATOM 1713 C C . LYS B 1 82 ? -3.121 9.945 -10.031 1 95.88 82 LYS B C 1
ATOM 1715 O O . LYS B 1 82 ? -3.951 10.68 -9.484 1 95.88 82 LYS B O 1
ATOM 1720 N N . GLU B 1 83 ? -3.236 9.484 -11.18 1 94.38 83 GLU B N 1
ATOM 1721 C CA . GLU B 1 83 ? -4.395 9.805 -12.016 1 94.38 83 GLU B CA 1
ATOM 1722 C C . GLU B 1 83 ? -5.688 9.312 -11.367 1 94.38 83 GLU B C 1
ATOM 1724 O O . GLU B 1 83 ? -6.734 9.945 -11.508 1 94.38 83 GLU B O 1
ATOM 1729 N N . HIS B 1 84 ? -5.637 8.258 -10.641 1 93.62 84 HIS B N 1
ATOM 1730 C CA . HIS B 1 84 ? -6.82 7.664 -10.023 1 93.62 84 HIS B CA 1
ATOM 1731 C C . HIS B 1 84 ? -6.98 8.133 -8.578 1 93.62 84 HIS B C 1
ATOM 1733 O O . HIS B 1 84 ? -7.828 7.609 -7.848 1 93.62 84 HIS B O 1
ATOM 1739 N N . GLY B 1 85 ? -6.094 8.984 -8.156 1 93.62 85 GLY B N 1
ATOM 1740 C CA . GLY B 1 85 ? -6.195 9.555 -6.824 1 93.62 85 GLY B CA 1
ATOM 1741 C C . GLY B 1 85 ? -5.707 8.617 -5.738 1 93.62 85 GLY B C 1
ATOM 1742 O O . GLY B 1 85 ? -5.98 8.828 -4.555 1 93.62 85 GLY B O 1
ATOM 1743 N N . LYS B 1 86 ? -5.082 7.52 -6.148 1 95.25 86 LYS B N 1
ATOM 1744 C CA . LYS B 1 86 ? -4.48 6.613 -5.172 1 95.25 86 LYS B CA 1
ATOM 1745 C C . LYS B 1 86 ? -3.088 7.094 -4.762 1 95.25 86 LYS B C 1
ATOM 1747 O O . LYS B 1 86 ? -2.084 6.465 -5.109 1 95.25 86 LYS B O 1
ATOM 1752 N N . ASN B 1 87 ? -3.041 8.102 -3.951 1 95.12 87 ASN B N 1
ATOM 1753 C CA . ASN B 1 87 ? -1.811 8.82 -3.631 1 95.12 87 ASN B CA 1
ATOM 1754 C C . ASN B 1 87 ? -0.874 7.973 -2.773 1 95.12 87 ASN B C 1
ATOM 1756 O O . ASN B 1 87 ? 0.348 8.078 -2.893 1 95.12 87 ASN B O 1
ATOM 1760 N N . ASN B 1 88 ? -1.464 7.188 -1.959 1 92.88 88 ASN B N 1
ATOM 1761 C CA . ASN B 1 88 ? -0.625 6.324 -1.133 1 92.88 88 ASN B CA 1
ATOM 1762 C C . ASN B 1 88 ? 0.191 5.355 -1.983 1 92.88 88 ASN B C 1
ATOM 1764 O O . ASN B 1 88 ? 1.381 5.152 -1.733 1 92.88 88 ASN B O 1
ATOM 1768 N N . VAL B 1 89 ? -0.423 4.785 -3.014 1 96.19 89 VAL B N 1
ATOM 1769 C CA . VAL B 1 89 ? 0.267 3.865 -3.91 1 96.19 89 VAL B CA 1
ATOM 1770 C C . VAL B 1 89 ? 1.298 4.625 -4.742 1 96.19 89 VAL B C 1
A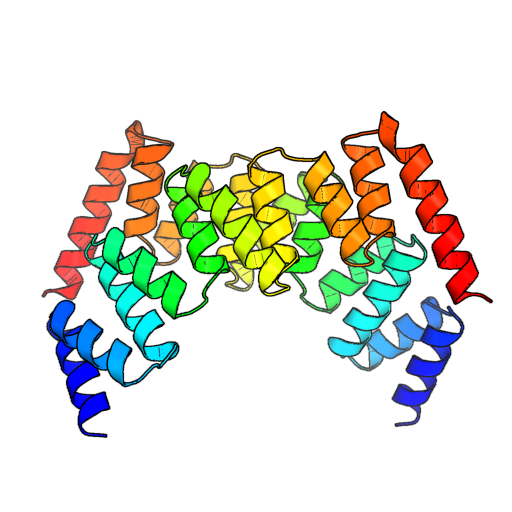TOM 1772 O O . VAL B 1 89 ? 2.432 4.168 -4.902 1 96.19 89 VAL B O 1
ATOM 1775 N N . ALA B 1 90 ? 0.865 5.773 -5.254 1 97.88 90 ALA B N 1
ATOM 1776 C CA . ALA B 1 90 ? 1.795 6.605 -6.016 1 97.88 90 ALA B CA 1
ATOM 1777 C C . ALA B 1 90 ? 3.029 6.949 -5.188 1 97.88 90 ALA B C 1
ATOM 1779 O O . ALA B 1 90 ? 4.156 6.855 -5.676 1 97.88 90 ALA B O 1
ATOM 1780 N N . PHE B 1 91 ? 2.822 7.316 -3.943 1 98.06 91 PHE B N 1
ATOM 1781 C CA . PHE B 1 91 ? 3.912 7.641 -3.029 1 98.06 91 PHE B CA 1
ATOM 1782 C C . PHE B 1 91 ? 4.883 6.469 -2.906 1 98.06 91 PHE B C 1
ATOM 1784 O O . PHE B 1 91 ? 6.094 6.645 -3.059 1 98.06 91 PHE B O 1
ATOM 1791 N N . LEU B 1 92 ? 4.344 5.34 -2.678 1 96.31 92 LEU B N 1
ATOM 1792 C CA . LEU B 1 92 ? 5.184 4.164 -2.461 1 96.31 92 LEU B CA 1
ATOM 1793 C C . LEU B 1 92 ? 5.977 3.828 -3.719 1 96.31 92 LEU B C 1
ATOM 1795 O O . LEU B 1 92 ? 7.148 3.455 -3.633 1 96.31 92 LEU B O 1
ATOM 1799 N N . CYS B 1 93 ? 5.367 3.934 -4.855 1 97.81 93 CYS B N 1
ATOM 1800 C CA . CYS B 1 93 ? 6.074 3.715 -6.113 1 97.81 93 CYS B CA 1
ATOM 1801 C C . CYS B 1 93 ? 7.266 4.66 -6.242 1 97.81 93 CYS B C 1
ATOM 1803 O O . CYS B 1 93 ? 8.391 4.219 -6.48 1 97.81 93 CYS B O 1
ATOM 1805 N N . LEU B 1 94 ? 7.012 5.934 -6.055 1 98 94 LEU B N 1
ATOM 1806 C CA . LEU B 1 94 ? 8.055 6.941 -6.195 1 98 94 LEU B CA 1
ATOM 1807 C C . LEU B 1 94 ? 9.148 6.738 -5.156 1 98 94 LEU B C 1
ATOM 1809 O O . LEU B 1 94 ? 10.336 6.871 -5.465 1 98 94 LEU B O 1
ATOM 1813 N N . PHE B 1 95 ? 8.75 6.441 -3.963 1 97.12 95 PHE B N 1
ATOM 1814 C CA . PHE B 1 95 ? 9.695 6.199 -2.877 1 97.12 95 PHE B CA 1
ATOM 1815 C C . PHE B 1 95 ? 10.602 5.02 -3.201 1 97.12 95 PHE B C 1
ATOM 1817 O O . PHE B 1 95 ? 11.812 5.09 -3.006 1 97.12 95 PHE B O 1
ATOM 1824 N N . MET B 1 96 ? 10.023 3.961 -3.781 1 94.94 96 MET B N 1
ATOM 1825 C CA . MET B 1 96 ? 10.789 2.771 -4.137 1 94.94 96 MET B CA 1
ATOM 1826 C C . MET B 1 96 ? 11.805 3.086 -5.234 1 94.94 96 MET B C 1
ATOM 1828 O O . MET B 1 96 ? 12.883 2.496 -5.273 1 94.94 96 MET B O 1
ATOM 1832 N N . LEU B 1 97 ? 11.477 3.994 -6.059 1 96.69 97 LEU B N 1
ATOM 1833 C CA . LEU B 1 97 ? 12.352 4.379 -7.164 1 96.69 97 LEU B CA 1
ATOM 1834 C C . LEU B 1 97 ? 13.391 5.398 -6.703 1 96.69 97 LEU B C 1
ATOM 1836 O O . LEU B 1 97 ? 14.281 5.777 -7.473 1 96.69 97 LEU B O 1
ATOM 1840 N N . GLY B 1 98 ? 13.242 5.941 -5.484 1 95.88 98 GLY B N 1
ATOM 1841 C CA . GLY B 1 98 ? 14.18 6.922 -4.953 1 95.88 98 GLY B CA 1
ATOM 1842 C C . GLY B 1 98 ? 13.898 8.336 -5.43 1 95.88 98 GLY B C 1
ATOM 1843 O O . GLY B 1 98 ? 14.766 9.211 -5.336 1 95.88 98 GLY B O 1
ATOM 1844 N N . LYS B 1 99 ? 12.766 8.508 -5.949 1 97.31 99 LYS B N 1
ATOM 1845 C CA . LYS B 1 99 ? 12.391 9.828 -6.43 1 97.31 99 LYS B CA 1
ATOM 1846 C C . LYS B 1 99 ? 11.805 10.68 -5.301 1 97.31 99 LYS B C 1
ATOM 1848 O O . LYS B 1 99 ? 10.617 10.984 -5.297 1 97.31 99 LYS B O 1
ATOM 1853 N N . LEU B 1 100 ? 12.641 11.164 -4.469 1 96.75 100 LEU B N 1
ATOM 1854 C CA . LEU B 1 100 ? 12.273 11.805 -3.213 1 96.75 100 LEU B CA 1
ATOM 1855 C C . LEU B 1 100 ? 11.625 13.164 -3.467 1 96.75 100 LEU B C 1
ATOM 1857 O O . LEU B 1 100 ? 10.641 13.516 -2.814 1 96.75 100 LEU B O 1
ATOM 1861 N N . GLU B 1 101 ? 12.117 13.969 -4.383 1 97.06 101 GLU B N 1
ATOM 1862 C CA . GLU B 1 101 ? 11.516 15.258 -4.695 1 97.06 101 GLU B CA 1
ATOM 1863 C C . GLU B 1 101 ? 10.094 15.094 -5.223 1 97.06 101 GLU B C 1
ATOM 1865 O O . GLU B 1 101 ? 9.203 15.867 -4.871 1 97.06 101 GLU B O 1
ATOM 1870 N N . ASP B 1 102 ? 9.922 14.094 -6.027 1 97.94 102 ASP B N 1
ATOM 1871 C CA . ASP B 1 102 ? 8.586 13.805 -6.551 1 97.94 102 ASP B CA 1
ATOM 1872 C C . ASP B 1 102 ? 7.645 13.367 -5.438 1 97.94 102 ASP B C 1
ATOM 1874 O O . ASP B 1 102 ? 6.453 13.68 -5.465 1 97.94 102 ASP B O 1
ATOM 1878 N N . CYS B 1 103 ? 8.125 12.562 -4.469 1 97.81 103 CYS B N 1
ATOM 1879 C CA . CYS B 1 103 ? 7.324 12.18 -3.311 1 97.81 103 CYS B CA 1
ATOM 1880 C C . CYS B 1 103 ? 6.824 13.414 -2.564 1 97.81 103 CYS B C 1
ATOM 1882 O O . CYS B 1 103 ? 5.633 13.516 -2.26 1 97.81 103 CYS B O 1
ATOM 1884 N N . ILE B 1 104 ? 7.754 14.336 -2.34 1 96.94 104 ILE B N 1
ATOM 1885 C CA . ILE B 1 104 ? 7.441 15.547 -1.585 1 96.94 104 ILE B CA 1
ATOM 1886 C C . ILE B 1 104 ? 6.414 16.375 -2.352 1 96.94 104 ILE B C 1
ATOM 1888 O O . ILE B 1 104 ? 5.426 16.844 -1.776 1 96.94 104 ILE B O 1
ATOM 1892 N N . GLN B 1 105 ? 6.598 16.516 -3.621 1 96.69 105 GLN B N 1
ATOM 1893 C CA . GLN B 1 105 ? 5.656 17.281 -4.445 1 96.69 105 GLN B CA 1
ATOM 1894 C C . GLN B 1 105 ? 4.277 16.625 -4.438 1 96.69 105 GLN B C 1
ATOM 1896 O O . GLN B 1 105 ? 3.258 17.328 -4.387 1 96.69 105 GLN B O 1
ATOM 1901 N N . LEU B 1 106 ? 4.195 15.328 -4.504 1 97.44 106 LEU B N 1
ATOM 1902 C CA . LEU B 1 106 ? 2.932 14.602 -4.445 1 97.44 106 LEU B CA 1
ATOM 1903 C C . LEU B 1 106 ? 2.197 14.891 -3.141 1 97.44 106 LEU B C 1
ATOM 1905 O O . LEU B 1 106 ? 0.981 15.094 -3.141 1 97.44 106 LEU B O 1
ATOM 1909 N N . LEU B 1 107 ? 2.967 14.859 -2.062 1 95.56 107 LEU B N 1
ATOM 1910 C CA . LEU B 1 107 ? 2.371 15.141 -0.761 1 95.56 107 LEU B CA 1
ATOM 1911 C C . LEU B 1 107 ? 1.819 16.562 -0.715 1 95.56 107 LEU B C 1
ATOM 1913 O O . LEU B 1 107 ? 0.713 16.781 -0.219 1 95.56 107 LEU B O 1
ATOM 1917 N N . ILE B 1 108 ? 2.521 17.484 -1.265 1 94.25 108 ILE B N 1
ATOM 1918 C CA . ILE B 1 108 ? 2.059 18.859 -1.319 1 94.25 108 ILE B CA 1
ATOM 1919 C C . ILE B 1 108 ? 0.783 18.953 -2.154 1 94.25 108 ILE B C 1
ATOM 1921 O O . ILE B 1 108 ? -0.215 19.531 -1.717 1 94.25 108 ILE B O 1
ATOM 1925 N N . ASP B 1 109 ? 0.825 18.328 -3.279 1 94.75 109 ASP B N 1
ATOM 1926 C CA . ASP B 1 109 ? -0.308 18.375 -4.195 1 94.75 109 ASP B CA 1
ATOM 1927 C C . ASP B 1 109 ? -1.539 17.719 -3.58 1 94.75 109 ASP B C 1
ATOM 1929 O O . ASP B 1 109 ? -2.672 18.047 -3.934 1 94.75 109 ASP B O 1
ATOM 1933 N N . SER B 1 110 ? -1.341 16.812 -2.723 1 92.56 110 SER B N 1
ATOM 1934 C CA . SER B 1 110 ? -2.438 16.078 -2.086 1 92.56 110 SER B CA 1
ATOM 1935 C C . SER B 1 110 ? -2.834 16.734 -0.765 1 92.56 110 SER B C 1
ATOM 1937 O O . SER B 1 110 ? -3.541 16.125 0.043 1 92.56 110 SER B O 1
ATOM 1939 N N . ASN B 1 111 ? -2.344 17.875 -0.478 1 89.62 111 ASN B N 1
ATOM 1940 C CA . ASN B 1 111 ? -2.641 18.672 0.705 1 89.62 111 ASN B CA 1
ATOM 1941 C C . ASN B 1 111 ? -2.186 17.984 1.983 1 89.62 111 ASN B C 1
ATOM 1943 O O . ASN B 1 111 ? -2.875 18.031 3.002 1 89.62 111 ASN B O 1
ATOM 1947 N N . ARG B 1 112 ? -1.101 17.25 1.847 1 91.12 112 ARG B N 1
ATOM 1948 C CA . ARG B 1 112 ? -0.431 16.625 2.979 1 91.12 112 ARG B CA 1
ATOM 1949 C C . ARG B 1 112 ? 0.876 17.328 3.309 1 91.12 112 ARG B C 1
ATOM 1951 O O . ARG B 1 112 ? 1.934 16.703 3.377 1 91.12 112 ARG B O 1
ATOM 1958 N N . ILE B 1 113 ? 0.802 18.578 3.621 1 91.5 113 ILE B N 1
ATOM 1959 C CA . ILE B 1 113 ? 1.941 19.484 3.744 1 91.5 113 ILE B CA 1
ATOM 1960 C C . ILE B 1 113 ? 2.775 19.094 4.965 1 91.5 113 ILE B C 1
ATOM 1962 O O . ILE B 1 113 ? 4.008 19.062 4.895 1 91.5 113 ILE B O 1
ATOM 1966 N N . PRO B 1 114 ? 2.143 18.766 6.09 1 90.44 114 PRO B N 1
ATOM 1967 C CA . PRO B 1 114 ? 2.969 18.359 7.227 1 90.44 114 PRO B CA 1
ATOM 1968 C C . PRO B 1 114 ? 3.84 17.141 6.918 1 90.44 114 PRO B C 1
ATOM 1970 O O . PRO B 1 114 ? 5.016 17.109 7.293 1 90.44 114 PRO B O 1
ATOM 1973 N N . GLU B 1 115 ? 3.312 16.172 6.27 1 92 115 GLU B N 1
ATOM 1974 C CA . GLU B 1 115 ? 4.086 15 5.879 1 92 115 GLU B CA 1
ATOM 1975 C C . GLU B 1 115 ? 5.223 15.375 4.934 1 92 115 GLU B C 1
ATOM 1977 O O . GLU B 1 115 ? 6.332 14.852 5.047 1 92 115 GLU B O 1
ATOM 1982 N N . ALA B 1 116 ? 4.891 16.203 4.039 1 95.06 116 ALA B N 1
ATOM 1983 C CA . ALA B 1 116 ? 5.914 16.688 3.115 1 95.06 116 ALA B CA 1
ATOM 1984 C C . ALA B 1 116 ? 7.066 17.344 3.869 1 95.06 116 ALA B C 1
ATOM 1986 O O . ALA B 1 116 ? 8.234 17.109 3.557 1 95.06 116 ALA B O 1
ATOM 1987 N N . ALA B 1 117 ? 6.742 18.172 4.812 1 93.25 117 ALA B N 1
ATOM 1988 C CA . ALA B 1 117 ? 7.746 18.859 5.625 1 93.25 117 ALA B CA 1
ATOM 1989 C C . ALA B 1 117 ? 8.602 17.859 6.395 1 93.25 117 ALA B C 1
ATOM 1991 O O . ALA B 1 117 ? 9.828 18 6.465 1 93.25 117 ALA B O 1
ATOM 1992 N N . LEU B 1 118 ? 7.945 16.906 6.93 1 92 118 LEU B N 1
ATOM 1993 C CA . LEU B 1 118 ? 8.656 15.883 7.684 1 92 118 LEU B CA 1
ATOM 1994 C C . LEU B 1 118 ? 9.609 15.102 6.785 1 92 118 LEU B C 1
ATOM 1996 O O . LEU B 1 118 ? 10.75 14.836 7.164 1 92 118 LEU B O 1
ATOM 2000 N N . MET B 1 119 ? 9.148 14.773 5.621 1 95.44 119 MET B N 1
ATOM 2001 C CA . MET B 1 119 ? 9.984 14.031 4.688 1 95.44 119 MET B CA 1
ATOM 2002 C C . MET B 1 119 ? 11.188 14.867 4.246 1 95.44 119 MET B C 1
ATOM 2004 O O . MET B 1 119 ? 12.305 14.359 4.168 1 95.44 119 MET B O 1
ATOM 2008 N N . ALA B 1 120 ? 10.938 16.094 4.012 1 95.75 120 ALA B N 1
ATOM 2009 C CA . ALA B 1 120 ? 12.023 16.969 3.619 1 95.75 120 ALA B CA 1
ATOM 2010 C C . ALA B 1 120 ? 13.102 17.031 4.703 1 95.75 120 ALA B C 1
ATOM 2012 O O . ALA B 1 120 ? 14.297 17 4.406 1 95.75 120 ALA B O 1
ATOM 2013 N N . ARG B 1 121 ? 12.672 17.109 5.832 1 93.44 121 ARG B N 1
ATOM 2014 C CA . ARG B 1 121 ? 13.602 17.141 6.957 1 93.44 121 ARG B CA 1
ATOM 2015 C C . ARG B 1 121 ? 14.461 15.891 7.016 1 93.44 121 ARG B C 1
ATOM 2017 O O . ARG B 1 121 ? 15.656 15.953 7.309 1 93.44 121 ARG B O 1
ATOM 2024 N N . SER B 1 122 ? 13.805 14.805 6.691 1 94.25 122 SER B N 1
ATOM 2025 C CA . SER B 1 122 ? 14.477 13.516 6.832 1 94.25 122 SER B CA 1
ATOM 2026 C C . SER B 1 122 ? 15.367 13.219 5.629 1 94.25 122 SER B C 1
ATOM 2028 O O . SER B 1 122 ? 16.438 12.633 5.777 1 94.25 122 SER B O 1
ATOM 2030 N N . TYR B 1 123 ? 14.953 13.648 4.41 1 94.81 123 TYR B N 1
ATOM 2031 C CA . TYR B 1 123 ? 15.625 13.148 3.219 1 94.81 123 TYR B CA 1
ATOM 2032 C C . TYR B 1 123 ? 16.219 14.289 2.404 1 94.81 123 TYR B C 1
ATOM 2034 O O . TYR B 1 123 ? 17.172 14.086 1.645 1 94.81 123 TYR B O 1
ATOM 2042 N N . LEU B 1 124 ? 15.594 15.398 2.492 1 94.38 124 LEU B N 1
ATOM 2043 C CA . LEU B 1 124 ? 16.031 16.531 1.687 1 94.38 124 LEU B CA 1
ATOM 2044 C C . LEU B 1 124 ? 16.047 17.812 2.518 1 94.38 124 LEU B C 1
ATOM 2046 O O . LEU B 1 124 ? 15.328 18.766 2.217 1 94.38 124 LEU B O 1
ATOM 2050 N N . PRO B 1 125 ? 17.031 17.922 3.418 1 92.19 125 PRO B N 1
ATOM 2051 C CA . PRO B 1 125 ? 17.047 19.047 4.352 1 92.19 125 PRO B CA 1
ATOM 2052 C C . PRO B 1 125 ? 17.125 20.391 3.646 1 92.19 125 PRO B C 1
ATOM 2054 O O . PRO B 1 125 ? 16.625 21.406 4.16 1 92.19 125 PRO B O 1
ATOM 2057 N N . SER B 1 126 ? 17.703 20.438 2.523 1 91.75 126 SER B N 1
ATOM 2058 C CA . SER B 1 126 ? 17.844 21.688 1.782 1 91.75 126 SER B CA 1
ATOM 2059 C C . SER B 1 126 ? 16.484 22.234 1.354 1 91.75 126 SER B C 1
ATOM 2061 O O . SER B 1 126 ? 16.359 23.422 1.035 1 91.75 126 SER B O 1
ATOM 2063 N N . LYS B 1 127 ? 15.445 21.422 1.358 1 90.69 127 LYS B N 1
ATOM 2064 C CA . LYS B 1 127 ? 14.125 21.844 0.885 1 90.69 127 LYS B CA 1
ATOM 2065 C C . LYS B 1 127 ? 13.188 22.125 2.055 1 90.69 127 LYS B C 1
ATOM 2067 O O . LYS B 1 127 ? 12.047 22.562 1.853 1 90.69 127 LYS B O 1
ATOM 2072 N N . VAL B 1 128 ? 13.664 21.953 3.234 1 90.88 128 VAL B N 1
ATOM 2073 C CA . VAL B 1 128 ? 12.812 22.031 4.418 1 90.88 128 VAL B CA 1
ATOM 2074 C C . VAL B 1 128 ? 12.242 23.453 4.543 1 90.88 128 VAL B C 1
ATOM 2076 O O . VAL B 1 128 ? 11.047 23.625 4.785 1 90.88 128 VAL B O 1
ATOM 2079 N N . SER B 1 129 ? 13.102 24.391 4.379 1 90.25 129 SER B N 1
ATOM 2080 C CA . SER B 1 129 ? 12.68 25.781 4.57 1 90.25 129 SER B CA 1
ATOM 2081 C C . SER B 1 129 ? 11.562 26.156 3.607 1 90.25 129 SER B C 1
ATOM 2083 O O . SER B 1 129 ? 10.594 26.812 4 1 90.25 129 SER B O 1
ATOM 2085 N N . GLU B 1 130 ? 11.648 25.812 2.434 1 91.19 130 GLU B N 1
ATOM 2086 C CA . GLU B 1 130 ? 10.633 26.094 1.426 1 91.19 130 GLU B CA 1
ATOM 2087 C C . GLU B 1 130 ? 9.305 25.438 1.787 1 91.19 130 GLU B C 1
ATOM 2089 O O . GLU B 1 130 ? 8.25 26.078 1.695 1 91.19 130 GLU B O 1
ATOM 2094 N N . ILE B 1 131 ? 9.344 24.266 2.207 1 90.25 131 ILE B N 1
ATOM 2095 C CA . ILE B 1 131 ? 8.133 23.5 2.482 1 90.25 131 ILE B CA 1
ATOM 2096 C C . ILE B 1 131 ? 7.473 24.016 3.756 1 90.25 131 ILE B C 1
ATOM 2098 O O . ILE B 1 131 ? 6.242 24.094 3.834 1 90.25 131 ILE B O 1
ATOM 2102 N N . VAL B 1 132 ? 8.281 24.375 4.715 1 86.88 132 VAL B N 1
ATOM 2103 C CA . VAL B 1 132 ? 7.75 24.922 5.961 1 86.88 132 VAL B CA 1
ATOM 2104 C C . VAL B 1 132 ? 7.047 26.25 5.684 1 86.88 132 VAL B C 1
ATOM 2106 O O . VAL B 1 132 ? 6.012 26.547 6.285 1 86.88 132 VAL B O 1
ATOM 2109 N N . ALA B 1 133 ? 7.543 27 4.816 1 88.5 133 ALA B N 1
ATOM 2110 C CA . ALA B 1 133 ? 6.902 28.25 4.422 1 88.5 133 ALA B CA 1
ATOM 2111 C C . ALA B 1 133 ? 5.527 27.984 3.814 1 88.5 133 ALA B C 1
ATOM 2113 O O . ALA B 1 133 ? 4.566 28.703 4.121 1 88.5 133 ALA B O 1
ATOM 2114 N N . ILE B 1 134 ? 5.418 27 3.057 1 85.44 134 ILE B N 1
ATOM 2115 C CA . ILE B 1 134 ? 4.145 26.609 2.457 1 85.44 134 ILE B CA 1
ATOM 2116 C C . ILE B 1 134 ? 3.164 26.203 3.551 1 85.44 134 ILE B C 1
ATOM 2118 O O . ILE B 1 134 ? 1.99 26.578 3.516 1 85.44 134 ILE B O 1
ATOM 2122 N N . TRP B 1 135 ? 3.699 25.469 4.461 1 83.44 135 TRP B N 1
ATOM 2123 C CA . TRP B 1 135 ? 2.879 24.953 5.555 1 83.44 135 TRP B CA 1
ATOM 2124 C C . TRP B 1 135 ? 2.303 26.109 6.379 1 83.44 135 TRP B C 1
ATOM 2126 O O . TRP B 1 135 ? 1.111 26.109 6.695 1 83.44 135 TRP B O 1
ATOM 2136 N N . ARG B 1 136 ? 3.105 27.094 6.668 1 82.06 136 ARG B N 1
ATOM 2137 C CA . ARG B 1 136 ? 2.682 28.25 7.441 1 82.06 136 ARG B CA 1
ATOM 2138 C C . ARG B 1 136 ? 1.602 29.031 6.703 1 82.06 136 ARG B C 1
ATOM 2140 O O . ARG B 1 136 ? 0.647 29.516 7.316 1 82.06 136 ARG B O 1
ATOM 2147 N N . ASN B 1 137 ? 1.771 29.141 5.504 1 82.69 137 ASN B N 1
ATOM 2148 C CA . ASN B 1 137 ? 0.787 29.844 4.688 1 82.69 137 ASN B CA 1
ATOM 2149 C C . ASN B 1 137 ? -0.538 29.094 4.633 1 82.69 137 ASN B C 1
ATOM 2151 O O . ASN B 1 137 ? -1.605 29.703 4.594 1 82.69 137 ASN B O 1
ATOM 2155 N N . ASP B 1 138 ? -0.454 27.812 4.672 1 77.06 138 ASP B N 1
ATOM 2156 C CA . ASP B 1 138 ? -1.653 26.984 4.645 1 77.06 138 ASP B CA 1
ATOM 2157 C C . ASP B 1 138 ? -2.387 27.016 5.98 1 77.06 138 ASP B C 1
ATOM 2159 O O . ASP B 1 138 ? -3.617 27.078 6.02 1 77.06 138 ASP B O 1
ATOM 2163 N N . LEU B 1 139 ? -1.672 26.906 7.031 1 73.19 139 LEU B N 1
ATOM 2164 C C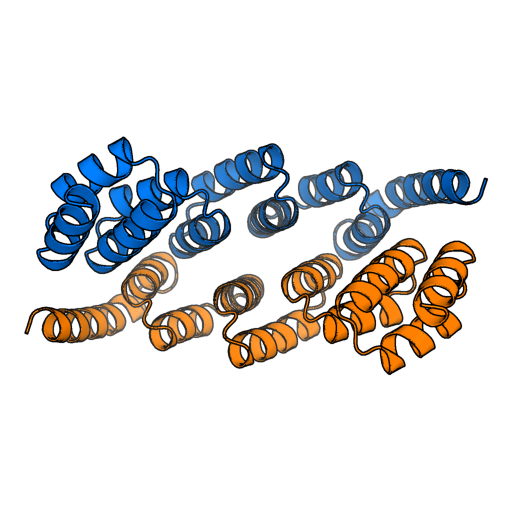A . LEU B 1 139 ? -2.242 26.969 8.375 1 73.19 139 LEU B CA 1
ATOM 2165 C C . LEU B 1 139 ? -2.957 28.281 8.609 1 73.19 139 LEU B C 1
ATOM 2167 O O . LEU B 1 139 ? -4 28.328 9.266 1 73.19 139 LEU B O 1
ATOM 2171 N N . SER B 1 140 ? -2.332 29.344 8.156 1 70.19 140 SER B N 1
ATOM 2172 C CA . SER B 1 140 ? -2.934 30.672 8.297 1 70.19 140 SER B CA 1
ATOM 2173 C C . SER B 1 140 ? -4.277 30.75 7.582 1 70.19 140 SER B C 1
ATOM 2175 O O . SER B 1 140 ? -5.168 31.484 8.008 1 70.19 140 SER B O 1
ATOM 2177 N N . LYS B 1 141 ? -4.43 29.969 6.609 1 65.5 141 LYS B N 1
ATOM 2178 C CA . LYS B 1 141 ? -5.684 29.953 5.859 1 65.5 141 LYS B CA 1
ATOM 2179 C C . LYS B 1 141 ? -6.773 29.203 6.621 1 65.5 141 LYS B C 1
ATOM 2181 O O . LYS B 1 141 ? -7.953 29.562 6.527 1 65.5 141 LYS B O 1
ATOM 2186 N N . VAL B 1 142 ? -6.312 28.281 7.305 1 60.84 142 VAL B N 1
ATOM 2187 C CA . VAL B 1 142 ? -7.285 27.484 8.031 1 60.84 142 VAL B CA 1
ATOM 2188 C C . VAL B 1 142 ? -7.734 28.219 9.289 1 60.84 142 VAL B C 1
ATOM 2190 O O . VAL B 1 142 ? -8.891 28.109 9.703 1 60.84 142 VAL B O 1
ATOM 2193 N N . ILE B 1 143 ? -6.789 28.922 9.93 1 56.84 143 ILE B N 1
ATOM 2194 C CA . ILE B 1 143 ? -7.094 29.641 11.164 1 56.84 143 ILE B CA 1
ATOM 2195 C C . ILE B 1 143 ? -7.855 30.922 10.836 1 56.84 143 ILE B C 1
ATOM 2197 O O . ILE B 1 143 ? -8.719 31.359 11.609 1 56.84 143 ILE B O 1
ATOM 220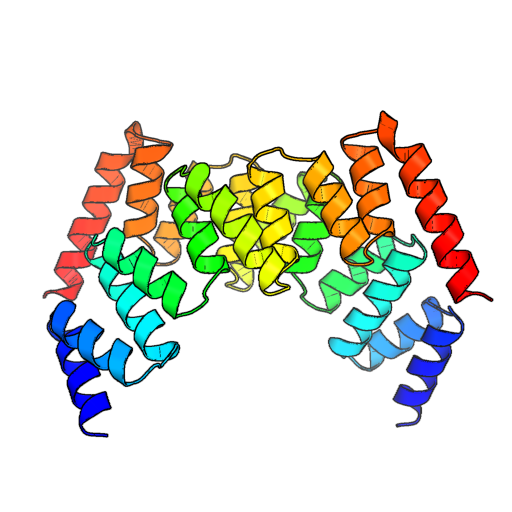1 N N . SER B 1 144 ? -7.723 31.438 9.719 1 50.66 144 SER B N 1
ATOM 2202 C CA . SER B 1 144 ? -8.414 32.688 9.422 1 50.66 144 SER B CA 1
ATOM 2203 C C . SER B 1 144 ? -9.828 32.438 8.914 1 50.66 144 SER B C 1
ATOM 2205 O O . SER B 1 144 ? -10.094 31.391 8.289 1 50.66 144 SER B O 1
#

Organism: Oryza sativa subsp. japonica (NCBI:txid39947)

Sequence (288 aa):
TDADYRFDLAVQLGKLEVAKAIAMEAQSESKWKQLGELAMSTGKLDMAEECLVQAKDLSGLLLLYSSLGDAEGIEKLASQAKEHGKNNVAFLCLFMLGKLEDCIQLLIDSNRIPEAALMARSYLPSKVSEIVAIWRNDLSKVISTDADYRFDLAVQLGKLEVAKAIAMEAQSESKWKQLGELAMSTGKLDMAEECLVQAKDLSGLLLLYSSLGDAEGIEKLASQAKEHGKNNVAFLCLFMLGKLEDCIQLLIDSNRIPEAALMARSYLPSKVSEIVAIWRNDLSKVIS

Radius of gyration: 21.84 Å; Cα contacts (8 Å, |Δi|>4): 330; chains: 2; bounding box: 47×67×48 Å

InterPro domains:
  IPR056176 COPA/B, TPR domain [PF23953] (1-136)

Secondary structure (DSSP, 8-state):
-HHHHHHHHHHHHT-HHHHHHHHHHHT-HHHHHHHHHHHHHTT-HHHHHHHHHHTT-HHHHHHHHHHHT-HHHHHHHHHHHHHTT-HHHHHHHHHHTT-HHHHHHHHHHTT-HHHHHHHHHHH-GGGHHHHHHHHHHHHHHHH-/-HHHHHHHHHHHHT-HHHHHHHHHHHT-HHHHHHHHHHHHHTT-HHHHHHHHHHTT-HHHHHHHHHHHT-HHHHHHHHHHHHHTT-HHHHHHHHHHTT-HHHHHHHHHHTT-HHHHHHHHHHH-GGGHHHHHHHHHHHHHHHH-

Solvent-accessible surface area (backbone atoms only — not comparable to full-atom values): 14798 Å² total; per-residue (Å²): 102,73,67,55,50,51,34,51,50,23,58,74,71,64,35,59,68,63,26,48,54,49,28,64,72,62,69,37,43,67,50,21,44,54,50,18,53,51,25,36,70,71,65,36,55,71,57,17,52,51,20,29,60,71,34,66,34,61,69,59,45,50,52,52,26,60,34,53,65,35,61,68,56,34,53,53,45,22,54,52,25,48,74,70,66,37,50,71,59,17,39,51,36,31,52,73,72,64,39,56,69,59,35,35,50,50,27,46,75,67,72,35,41,52,56,23,30,45,23,20,56,59,76,37,57,90,48,26,65,63,43,47,52,51,41,53,58,50,51,53,57,68,73,95,102,72,66,55,51,51,33,53,50,23,60,73,70,63,36,60,68,62,28,48,55,49,29,64,73,62,68,38,44,67,50,21,44,55,50,16,54,52,25,37,71,71,65,38,55,72,57,18,52,51,19,30,60,73,33,67,34,62,69,57,45,49,51,51,24,62,32,53,65,36,62,67,56,34,52,53,46,22,54,52,24,48,75,70,66,36,50,71,60,17,38,51,35,31,52,74,72,63,38,56,70,59,35,36,50,50,27,45,75,66,72,34,41,52,57,24,32,44,24,20,56,60,76,37,57,90,48,24,66,62,43,46,53,52,42,54,56,50,51,52,56,69,75,94

Nearest PDB structures (foldseek):
  3mkq-assembly1_E  TM=8.087E-01  e=4.721E-08  Saccharomyces cerevisiae YJM789
  3mkq-assembly1_C  TM=8.054E-01  e=6.091E-08  Saccharomyces cerevisiae YJM789
  3mkq-assembly1_A  TM=8.096E-01  e=7.469E-08  Saccharomyces cerevisiae YJM789
  8bbf-assembly1_B  TM=5.139E-01  e=1.895E-03  Homo sapiens
  8bbg-assembly1_B  TM=4.877E-01  e=1.469E-03  Homo sapiens